Protein AF-A0A839JEG9-F1 (afdb_monomer_lite)

Sequence (227 aa):
MDDPRRLREWLQEADPADADDVVYGIAWLASTEGGHDREAAQTLAWLLVPGSAFLASRLRTLSVDIDHVVAAELWLLVCTFPLQRRKVISNLMWDLRANVLAACEAPATLQRKDPTWYATVAFADSDLMAAIPDEPDPSAFDELVGVLDWACDHHVIAAADRQLVLMLVEVSQQLRLRQTSSHGLLGNDATTTVAALLGVCDRTVRRRFRRTIRALTEAAPAFSRAA

Secondary structure (DSSP, 8-state):
---HHHHHHHHHHS-HHHHHHHHHHHHHHHSTTTT--HHHHHHHHHHHHHHHHHHHHHHTTT-TTHHHHHHHHHHHHHHH--TTSSSHHHHHHHHHHHHHHHHTT-GGGGG---THHHH----S-HHHHTTS-------HHHHHHHHHHHHHHTTSS-HHHHHHHHHHHHHHHHHHTTS-TT--TT-HHHHHHHHHHHTS-HHHHHHHHHHHHHHHHHHHHHHHHH-

Foldseek 3Di:
DPDLLVLLQCLQVDDVVVSQVVLLVLLLCCEPNNVNDPVSLVSNLVLCVVLLVLLLVVCCVLDVCSNVLLSVLLSVCSHHPLSLATPSNLVSSVVSNCSSCVVSVNNVCVVPPPPCPLVPDDDDDPVVVVSHRPPPNCPVLSVLLRLLSVCCVVVLDPPVLSVLQNQLVVLQVVVVVVDDPPDDSLRPRSLCVSCVVVVHDSVVSVVSNVSSVVSSVVCVVVVVVSD

Structure (mmCIF, N/CA/C/O backbone):
data_AF-A0A839JEG9-F1
#
_entry.id   AF-A0A839JEG9-F1
#
loop_
_atom_site.group_PDB
_atom_site.id
_atom_site.type_symbol
_atom_site.label_atom_id
_atom_site.label_alt_id
_atom_site.label_comp_id
_atom_site.label_asym_id
_atom_site.label_entity_id
_atom_site.label_seq_id
_atom_site.pdbx_PDB_ins_code
_atom_site.Cartn_x
_atom_site.Cartn_y
_atom_site.Cartn_z
_atom_site.occupancy
_atom_site.B_iso_or_equiv
_atom_site.auth_seq_id
_atom_site.auth_comp_id
_atom_site.auth_asym_id
_atom_site.auth_atom_id
_atom_site.pdbx_PDB_model_num
ATOM 1 N N . MET A 1 1 ? -14.757 -4.436 -24.277 1.00 43.28 1 MET A N 1
ATOM 2 C CA . MET A 1 1 ? -13.561 -3.975 -23.557 1.00 43.28 1 MET A CA 1
ATOM 3 C C . MET A 1 1 ? -13.673 -2.465 -23.501 1.00 43.28 1 MET A C 1
ATOM 5 O O . MET A 1 1 ? -13.436 -1.803 -24.507 1.00 43.28 1 MET A O 1
ATOM 9 N N . ASP A 1 2 ? -14.245 -1.967 -22.408 1.00 56.00 2 ASP A N 1
ATOM 10 C CA . ASP A 1 2 ? -14.414 -0.535 -22.175 1.00 56.00 2 ASP A CA 1
ATOM 11 C C . ASP A 1 2 ? -13.039 0.133 -22.040 1.00 56.00 2 ASP A C 1
ATOM 13 O O . ASP A 1 2 ? -12.087 -0.472 -21.555 1.00 56.00 2 ASP A O 1
ATOM 17 N N . ASP A 1 3 ? -12.919 1.355 -22.554 1.00 66.75 3 ASP A N 1
ATOM 18 C CA . ASP A 1 3 ? -11.661 2.099 -22.633 1.00 66.75 3 ASP A CA 1
ATOM 19 C C . ASP A 1 3 ? -11.075 2.346 -21.221 1.00 66.75 3 ASP A C 1
ATOM 21 O O . ASP A 1 3 ? -11.722 3.035 -20.427 1.00 66.75 3 ASP A O 1
ATOM 25 N N . PRO A 1 4 ? -9.862 1.852 -20.884 1.00 64.31 4 PRO A N 1
ATOM 26 C CA . PRO A 1 4 ? -9.243 2.060 -19.569 1.00 64.31 4 PRO A CA 1
ATOM 27 C C . PRO A 1 4 ? -9.010 3.543 -19.235 1.00 64.31 4 PRO A C 1
ATOM 29 O O . PRO A 1 4 ? -8.827 3.894 -18.070 1.00 64.31 4 PRO A O 1
ATOM 32 N N . ARG A 1 5 ? -9.063 4.439 -20.229 1.00 67.25 5 ARG A N 1
ATOM 33 C CA . ARG A 1 5 ? -9.042 5.893 -20.006 1.00 67.25 5 ARG A CA 1
ATOM 34 C C . ARG A 1 5 ? -10.279 6.378 -19.255 1.00 67.25 5 ARG A C 1
ATOM 36 O O . ARG A 1 5 ? -10.145 7.200 -18.358 1.00 67.25 5 ARG A O 1
ATOM 43 N N . ARG A 1 6 ? -11.450 5.800 -19.543 1.00 76.00 6 ARG A N 1
ATOM 44 C CA . ARG A 1 6 ? -12.708 6.128 -18.853 1.00 76.00 6 ARG A CA 1
ATOM 45 C C . ARG A 1 6 ? -12.689 5.710 -17.390 1.00 76.00 6 ARG A C 1
ATOM 47 O O . ARG A 1 6 ? -13.270 6.391 -16.556 1.00 76.00 6 ARG A O 1
ATOM 54 N N . LEU A 1 7 ? -12.012 4.603 -17.077 1.00 78.94 7 LEU A N 1
ATOM 55 C CA . LEU A 1 7 ? -11.817 4.179 -15.692 1.00 78.94 7 LEU A CA 1
ATOM 56 C C . LEU A 1 7 ? -10.968 5.195 -14.928 1.00 78.94 7 LEU A C 1
ATOM 58 O O . LEU A 1 7 ? -11.293 5.529 -13.796 1.00 78.94 7 LEU A O 1
ATOM 62 N N . ARG A 1 8 ? -9.904 5.708 -15.555 1.00 72.62 8 ARG A N 1
ATOM 63 C CA . ARG A 1 8 ? -9.070 6.739 -14.940 1.00 72.62 8 ARG A CA 1
ATOM 64 C C . ARG A 1 8 ? -9.866 8.019 -14.691 1.00 72.62 8 ARG A C 1
ATOM 66 O O . ARG A 1 8 ? -9.842 8.494 -13.570 1.00 72.62 8 ARG A O 1
ATOM 73 N N . GLU A 1 9 ? -10.606 8.508 -15.686 1.00 75.31 9 GLU A N 1
ATOM 74 C CA . GLU A 1 9 ? -11.497 9.675 -15.548 1.00 75.31 9 GLU A CA 1
ATOM 75 C C . GLU A 1 9 ? -12.508 9.484 -14.406 1.00 75.31 9 GLU A C 1
ATOM 77 O O . GLU A 1 9 ? -12.658 10.355 -13.556 1.00 75.31 9 GLU A O 1
ATOM 82 N N . TRP A 1 10 ? -13.136 8.307 -14.323 1.00 82.94 10 TRP A N 1
ATOM 83 C CA . TRP A 1 10 ? -14.070 7.991 -13.242 1.00 82.94 10 TRP A CA 1
ATOM 84 C C . TRP A 1 10 ? -13.403 7.993 -11.860 1.00 82.94 10 TRP A C 1
ATOM 86 O O . TRP A 1 10 ? -13.962 8.555 -10.921 1.00 82.94 10 TRP A O 1
ATOM 96 N N . LEU A 1 11 ? -12.196 7.426 -11.729 1.00 75.12 11 LEU A N 1
ATOM 97 C CA . LEU A 1 11 ? -11.452 7.407 -10.461 1.00 75.12 11 LEU A CA 1
ATOM 98 C C . LEU A 1 11 ? -11.132 8.814 -9.935 1.00 75.12 11 LEU A C 1
ATOM 100 O O . LEU A 1 11 ? -10.944 8.973 -8.733 1.00 75.12 11 LEU A O 1
ATOM 104 N N . GLN A 1 12 ? -11.070 9.828 -10.802 1.00 68.31 12 GLN A N 1
ATOM 105 C CA . GLN A 1 12 ? -10.831 11.212 -10.379 1.00 68.31 12 GLN A CA 1
ATOM 106 C C . GLN A 1 12 ? -12.057 11.874 -9.751 1.00 68.31 12 GLN A C 1
ATOM 108 O O . GLN A 1 12 ? -11.913 12.776 -8.929 1.00 68.31 12 GLN A O 1
ATOM 113 N N . GLU A 1 13 ? -13.252 11.463 -10.169 1.00 75.19 13 GLU A N 1
ATOM 114 C CA . GLU A 1 13 ? -14.519 12.057 -9.737 1.00 75.19 13 GLU A CA 1
ATOM 115 C C . GLU A 1 13 ? -15.208 11.242 -8.630 1.00 75.19 13 GLU A C 1
ATOM 117 O O . GLU A 1 13 ? -16.095 11.755 -7.945 1.00 75.19 13 GLU A O 1
ATOM 122 N N . ALA A 1 14 ? -14.821 9.974 -8.466 1.00 72.00 14 ALA A N 1
ATOM 123 C CA . ALA A 1 14 ? -15.398 9.049 -7.501 1.00 72.00 14 ALA A CA 1
ATOM 124 C C . ALA A 1 14 ? -15.044 9.393 -6.043 1.00 72.00 14 ALA A C 1
ATOM 126 O O . ALA A 1 14 ? -14.031 10.030 -5.747 1.00 72.00 14 ALA A O 1
ATOM 127 N N . ASP A 1 15 ? -15.875 8.916 -5.110 1.00 75.31 15 ASP A N 1
ATOM 128 C CA . ASP A 1 15 ? -15.538 8.952 -3.687 1.00 75.31 15 ASP A CA 1
ATOM 129 C C . ASP A 1 15 ? -14.260 8.124 -3.420 1.00 75.31 15 ASP A C 1
ATOM 131 O O . ASP A 1 15 ? -14.123 7.025 -3.965 1.00 75.31 15 ASP A O 1
ATOM 135 N N . PRO A 1 16 ? -13.319 8.595 -2.578 1.00 68.81 16 PRO A N 1
ATOM 136 C CA . PRO A 1 16 ? -12.056 7.895 -2.339 1.00 68.81 16 PRO A CA 1
ATOM 137 C C . PRO A 1 16 ? -12.177 6.480 -1.754 1.00 68.81 16 PRO A C 1
ATOM 139 O O . PRO A 1 16 ? -11.223 5.704 -1.869 1.00 68.81 16 PRO A O 1
ATOM 142 N N . ALA A 1 17 ? -13.279 6.151 -1.073 1.00 70.44 17 ALA A N 1
ATOM 143 C CA . ALA A 1 17 ? -13.536 4.796 -0.590 1.00 70.44 17 ALA A CA 1
ATOM 144 C C . ALA A 1 17 ? -14.037 3.898 -1.730 1.00 70.44 17 ALA A C 1
ATOM 146 O O . ALA A 1 17 ? -13.512 2.802 -1.918 1.00 70.44 17 ALA A O 1
ATOM 147 N N . ASP A 1 18 ? -14.968 4.402 -2.542 1.00 75.06 18 ASP A N 1
ATOM 148 C CA . ASP A 1 18 ? -15.500 3.682 -3.704 1.00 75.06 18 ASP A CA 1
ATOM 149 C C . ASP A 1 18 ? -14.412 3.433 -4.764 1.00 75.06 18 ASP A C 1
ATOM 151 O O . ASP A 1 18 ? -14.327 2.347 -5.341 1.00 75.06 18 ASP A O 1
ATOM 155 N N . ALA A 1 19 ? -13.542 4.420 -4.994 1.00 75.00 19 ALA A N 1
ATOM 156 C CA . ALA A 1 19 ? -12.385 4.292 -5.873 1.00 75.00 19 ALA A CA 1
ATOM 157 C C . ALA A 1 19 ? -11.426 3.192 -5.389 1.00 75.00 19 ALA A C 1
ATOM 159 O O . ALA A 1 19 ? -11.012 2.343 -6.182 1.00 75.00 19 ALA A O 1
ATOM 160 N N . ASP A 1 20 ? -11.114 3.165 -4.087 1.00 75.44 20 ASP A N 1
ATOM 161 C CA . ASP A 1 20 ? -10.230 2.150 -3.503 1.00 75.44 20 ASP A CA 1
ATOM 162 C C . ASP A 1 20 ? -10.834 0.746 -3.598 1.00 75.44 20 ASP A C 1
ATOM 164 O O . ASP A 1 20 ? -10.132 -0.193 -3.966 1.00 75.44 20 ASP A O 1
ATOM 168 N N . ASP A 1 21 ? -12.135 0.589 -3.344 1.00 81.62 21 ASP A N 1
ATOM 169 C CA . ASP A 1 21 ? -12.809 -0.709 -3.443 1.00 81.62 21 ASP A CA 1
ATOM 170 C C . ASP A 1 21 ? -12.888 -1.225 -4.891 1.00 81.62 21 ASP A C 1
ATOM 172 O O . ASP A 1 21 ? -12.701 -2.423 -5.133 1.00 81.62 21 ASP A O 1
ATOM 176 N N . VAL A 1 22 ? -13.097 -0.348 -5.881 1.00 86.81 22 VAL A N 1
ATOM 177 C CA . VAL A 1 22 ? -13.059 -0.739 -7.303 1.00 86.81 22 VAL A CA 1
ATOM 178 C C . VAL A 1 22 ? -11.653 -1.161 -7.718 1.00 86.81 22 VAL A C 1
ATOM 180 O O . VAL A 1 22 ? -11.481 -2.224 -8.320 1.00 86.81 22 VAL A O 1
ATOM 183 N N . VAL A 1 23 ? -10.635 -0.370 -7.374 1.00 85.88 23 VAL A N 1
ATOM 184 C CA . VAL A 1 23 ? -9.233 -0.706 -7.660 1.00 85.88 23 VAL A CA 1
ATOM 185 C C . VAL A 1 23 ? -8.842 -2.009 -6.962 1.00 85.88 23 VAL A C 1
ATOM 187 O O . VAL A 1 23 ? -8.191 -2.859 -7.571 1.00 85.88 23 VAL A O 1
ATOM 190 N N . TYR A 1 24 ? -9.288 -2.207 -5.722 1.00 88.50 24 TYR A N 1
ATOM 191 C CA . TYR A 1 24 ? -9.106 -3.447 -4.981 1.00 88.50 24 TYR A CA 1
ATOM 192 C C . TYR A 1 24 ? -9.714 -4.645 -5.711 1.00 88.50 24 TYR A C 1
ATOM 194 O O . TYR A 1 24 ? -9.049 -5.665 -5.873 1.00 88.50 24 TYR A O 1
ATOM 202 N N . GLY A 1 25 ? -10.952 -4.525 -6.198 1.00 91.25 25 GLY A N 1
ATOM 203 C CA . GLY A 1 25 ? -11.612 -5.582 -6.963 1.00 91.25 25 GLY A CA 1
ATOM 204 C C . GLY A 1 25 ? -10.859 -5.947 -8.246 1.00 91.25 25 GLY A C 1
ATOM 205 O O . GLY A 1 25 ? -10.689 -7.129 -8.548 1.00 91.25 25 GLY A O 1
ATOM 206 N N . ILE A 1 26 ? -10.347 -4.947 -8.972 1.00 92.31 26 ILE A N 1
ATOM 207 C CA . ILE A 1 26 ? -9.514 -5.166 -10.167 1.00 92.31 26 ILE A CA 1
ATOM 208 C C . ILE A 1 26 ? -8.217 -5.889 -9.786 1.00 92.31 26 ILE A C 1
ATOM 210 O O . ILE A 1 26 ? -7.823 -6.846 -10.451 1.00 92.31 26 ILE A O 1
ATOM 214 N N . ALA A 1 27 ? -7.567 -5.462 -8.705 1.00 91.00 27 ALA A N 1
ATOM 215 C CA . ALA A 1 27 ? -6.336 -6.073 -8.223 1.00 91.00 27 ALA A CA 1
ATOM 216 C C . ALA A 1 27 ? -6.545 -7.509 -7.726 1.00 91.00 27 ALA A C 1
ATOM 218 O O . ALA A 1 27 ? -5.701 -8.369 -7.971 1.00 91.00 27 ALA A O 1
ATOM 219 N N . TRP A 1 28 ? -7.695 -7.793 -7.107 1.00 93.12 28 TRP A N 1
ATOM 220 C CA . TRP A 1 28 ? -8.110 -9.149 -6.765 1.00 93.12 28 TRP A CA 1
ATOM 221 C C . TRP A 1 28 ? -8.192 -10.037 -7.999 1.00 93.12 28 TRP A C 1
ATOM 223 O O . TRP A 1 28 ? -7.519 -11.061 -8.048 1.00 93.12 28 TRP A O 1
ATOM 233 N N . LEU A 1 29 ? -8.923 -9.615 -9.030 1.00 94.81 29 LEU A N 1
ATOM 234 C CA . LEU A 1 29 ? -9.038 -10.386 -10.269 1.00 94.81 29 LEU A CA 1
ATOM 235 C C . LEU A 1 29 ? -7.687 -10.580 -10.977 1.00 94.81 29 LEU A C 1
ATOM 237 O O . LEU A 1 29 ? -7.425 -11.660 -11.502 1.00 94.81 29 LEU A O 1
ATOM 241 N N . ALA A 1 30 ? -6.820 -9.564 -10.972 1.00 93.56 30 ALA A N 1
ATOM 242 C CA . ALA A 1 30 ? -5.485 -9.623 -11.571 1.00 93.56 30 ALA A CA 1
ATOM 243 C C . ALA A 1 30 ? -4.530 -10.590 -10.845 1.00 93.56 30 ALA A C 1
ATOM 245 O O . ALA A 1 30 ? -3.671 -11.224 -11.472 1.00 93.56 30 ALA A O 1
ATOM 246 N N . SER A 1 31 ? -4.671 -10.698 -9.524 1.00 91.69 31 SER A N 1
ATOM 247 C CA . SER A 1 31 ? -3.783 -11.489 -8.680 1.00 91.69 31 SER A CA 1
ATOM 248 C C . SER A 1 31 ? -3.871 -12.983 -8.981 1.00 91.69 31 SER A C 1
ATOM 250 O O . SER A 1 31 ? -4.929 -13.526 -9.313 1.00 91.69 31 SER A O 1
ATOM 252 N N . THR A 1 32 ? -2.748 -13.678 -8.803 1.00 89.00 32 THR A N 1
ATOM 253 C CA . THR A 1 32 ? -2.684 -15.144 -8.846 1.00 89.00 32 THR A CA 1
ATOM 254 C C . THR A 1 32 ? -3.616 -15.813 -7.830 1.00 89.00 32 THR A C 1
ATOM 256 O O . THR A 1 32 ? -4.051 -16.938 -8.070 1.00 89.00 32 THR A O 1
ATOM 259 N N . GLU A 1 33 ? -3.977 -15.127 -6.741 1.00 83.00 33 GLU A N 1
ATOM 260 C CA . GLU A 1 33 ? -4.929 -15.624 -5.738 1.00 83.00 33 GLU A CA 1
ATOM 261 C C . GLU A 1 33 ? -6.399 -15.468 -6.163 1.00 83.00 33 GLU A C 1
ATOM 263 O O . GLU A 1 33 ? -7.238 -16.281 -5.772 1.00 83.00 33 GLU A O 1
ATOM 268 N N . GLY A 1 34 ? -6.723 -14.459 -6.980 1.00 80.00 34 GLY A N 1
ATOM 269 C CA . GLY A 1 34 ? -8.102 -14.116 -7.353 1.00 80.00 34 GLY A CA 1
ATOM 270 C C . GLY A 1 34 ? -8.521 -14.517 -8.768 1.00 80.00 34 GLY A C 1
ATOM 271 O O . GLY A 1 34 ? -9.591 -14.117 -9.226 1.00 80.00 34 GLY A O 1
ATOM 272 N N . GLY A 1 35 ? -7.727 -15.353 -9.442 1.00 79.69 35 GLY A N 1
ATOM 273 C CA . GLY A 1 35 ? -8.077 -15.967 -10.729 1.00 79.69 35 GLY A CA 1
ATOM 274 C C . GLY A 1 35 ? -7.139 -15.616 -11.881 1.00 79.69 35 GLY A C 1
ATOM 275 O O . GLY A 1 35 ? -7.235 -16.243 -12.935 1.00 79.69 35 GLY A O 1
ATOM 276 N N . HIS A 1 36 ? -6.204 -14.687 -11.664 1.00 89.31 36 HIS A N 1
ATOM 277 C CA . HIS A 1 36 ? -5.189 -14.281 -12.633 1.00 89.31 36 HIS A CA 1
ATOM 278 C C . HIS A 1 36 ? -5.787 -13.824 -13.975 1.00 89.31 36 HIS A C 1
ATOM 280 O O . HIS A 1 36 ? -5.329 -14.201 -15.059 1.00 89.31 36 HIS A O 1
ATOM 286 N N . ASP A 1 37 ? -6.854 -13.028 -13.896 1.00 94.81 37 ASP A N 1
ATOM 287 C CA . ASP A 1 37 ? -7.528 -12.456 -15.052 1.00 94.81 37 ASP A CA 1
ATOM 288 C C . ASP A 1 37 ? -6.592 -11.474 -15.766 1.00 94.81 37 ASP A C 1
ATOM 290 O O . ASP A 1 37 ? -6.173 -10.439 -15.236 1.00 94.81 37 ASP A O 1
ATOM 294 N N . ARG A 1 38 ? -6.265 -11.812 -17.014 1.00 93.12 38 ARG A N 1
ATOM 295 C CA . ARG A 1 38 ? -5.334 -11.046 -17.838 1.00 93.12 38 ARG A CA 1
ATOM 296 C C . ARG A 1 38 ? -5.870 -9.662 -18.204 1.00 93.12 38 ARG A C 1
ATOM 298 O O . ARG A 1 38 ? -5.070 -8.737 -18.330 1.00 93.12 38 ARG A O 1
ATOM 305 N N . GLU A 1 39 ? -7.179 -9.510 -18.397 1.00 92.44 39 GLU A N 1
ATOM 306 C CA . GLU A 1 39 ? -7.790 -8.214 -18.709 1.00 92.44 39 GLU A CA 1
ATOM 307 C C . GLU A 1 39 ? -7.792 -7.306 -17.477 1.00 92.44 39 GLU A C 1
ATOM 309 O O . GLU A 1 39 ? -7.490 -6.114 -17.592 1.00 92.44 39 GLU A O 1
ATOM 314 N N . ALA A 1 40 ? -8.033 -7.870 -16.289 1.00 93.19 40 ALA A N 1
ATOM 315 C CA . ALA A 1 40 ? -7.914 -7.135 -15.031 1.00 93.19 40 ALA A CA 1
ATOM 316 C C . ALA A 1 40 ? -6.464 -6.695 -14.771 1.00 93.19 40 ALA A C 1
ATOM 318 O O . ALA A 1 40 ? -6.216 -5.521 -14.491 1.00 93.19 40 ALA A O 1
ATOM 319 N N . ALA A 1 41 ? -5.493 -7.597 -14.960 1.00 94.50 41 ALA A N 1
ATOM 320 C CA . ALA A 1 41 ? -4.071 -7.279 -14.831 1.00 94.50 41 ALA A CA 1
ATOM 321 C C . ALA A 1 41 ? -3.634 -6.197 -15.827 1.00 94.50 41 ALA A C 1
ATOM 323 O O . ALA A 1 41 ? -2.945 -5.245 -15.464 1.00 94.50 41 ALA A O 1
ATOM 324 N N . GLN A 1 42 ? -4.077 -6.290 -17.083 1.00 93.06 42 GLN A N 1
ATOM 325 C CA . GLN A 1 42 ? -3.769 -5.285 -18.095 1.00 93.06 42 GLN A CA 1
ATOM 326 C C . GLN A 1 42 ? -4.402 -3.927 -17.768 1.00 93.06 42 GLN A C 1
ATOM 328 O O . GLN A 1 42 ? -3.749 -2.901 -17.951 1.00 93.06 42 GLN A O 1
ATOM 333 N N . THR A 1 43 ? -5.635 -3.917 -17.257 1.00 91.50 43 THR A N 1
ATOM 334 C CA . THR A 1 43 ? -6.321 -2.703 -16.793 1.00 91.50 43 THR A CA 1
ATOM 335 C C . THR A 1 43 ? -5.568 -2.048 -15.637 1.00 91.50 43 THR A C 1
ATOM 337 O O . THR A 1 43 ? -5.283 -0.852 -15.696 1.00 91.50 43 THR A O 1
ATOM 340 N N . LEU A 1 44 ? -5.175 -2.826 -14.623 1.00 90.69 44 LEU A N 1
ATOM 341 C CA . LEU A 1 44 ? -4.417 -2.319 -13.479 1.00 90.69 44 LEU A CA 1
ATOM 342 C C . LEU A 1 44 ? -3.035 -1.800 -13.892 1.00 90.69 44 LEU A C 1
ATOM 344 O O . LEU A 1 44 ? -2.650 -0.701 -13.502 1.00 90.69 44 LEU A O 1
ATOM 348 N N . ALA A 1 45 ? -2.313 -2.535 -14.742 1.00 91.56 45 ALA A N 1
ATOM 349 C CA . ALA A 1 45 ? -1.043 -2.071 -15.291 1.00 91.56 45 ALA A CA 1
ATOM 350 C C . ALA A 1 45 ? -1.220 -0.743 -16.043 1.00 91.56 45 ALA A C 1
ATOM 352 O O . ALA A 1 45 ? -0.455 0.191 -15.819 1.00 91.56 45 ALA A O 1
ATOM 353 N N . TRP A 1 46 ? -2.264 -0.617 -16.870 1.00 87.56 46 TRP A N 1
ATOM 354 C CA . TRP A 1 46 ? -2.588 0.625 -17.578 1.00 87.56 46 TRP A CA 1
ATOM 355 C C . TRP A 1 46 ? -2.867 1.804 -16.646 1.00 87.56 46 TRP A C 1
ATOM 357 O O . TRP A 1 46 ? -2.458 2.925 -16.959 1.00 87.56 46 TRP A O 1
ATOM 367 N N . LEU A 1 47 ? -3.538 1.582 -15.512 1.00 83.50 47 LEU A N 1
ATOM 368 C CA . LEU A 1 47 ? -3.735 2.623 -14.498 1.00 83.50 47 LEU A CA 1
ATOM 369 C C . LEU A 1 47 ? -2.395 3.145 -13.962 1.00 83.50 47 LEU A C 1
ATOM 371 O O . LEU A 1 47 ? -2.255 4.350 -13.768 1.00 83.50 47 LEU A O 1
ATOM 375 N N . LEU A 1 48 ? -1.404 2.265 -13.815 1.00 84.06 48 LEU A N 1
ATOM 376 C CA . LEU A 1 48 ? -0.100 2.552 -13.210 1.00 84.06 48 LEU A CA 1
ATOM 377 C C . LEU A 1 48 ? 0.958 3.077 -14.196 1.00 84.06 48 LEU A C 1
ATOM 379 O O . LEU A 1 48 ? 1.941 3.674 -13.756 1.00 84.06 48 LEU A O 1
ATOM 383 N N . VAL A 1 49 ? 0.753 2.915 -15.512 1.00 83.50 49 VAL A N 1
ATOM 384 C CA . VAL A 1 49 ? 1.697 3.346 -16.570 1.00 83.50 49 VAL A CA 1
ATOM 385 C C . VAL A 1 49 ? 2.228 4.778 -16.384 1.00 83.50 49 VAL A C 1
ATOM 387 O O . VAL A 1 49 ? 3.436 4.973 -16.525 1.00 83.50 49 VAL A O 1
ATOM 390 N N . PRO A 1 50 ? 1.401 5.798 -16.074 1.00 74.62 50 PRO A N 1
ATOM 391 C CA . PRO A 1 50 ? 1.913 7.156 -15.895 1.00 74.62 50 PRO A CA 1
ATOM 392 C C . PRO A 1 50 ? 2.922 7.261 -14.740 1.00 74.62 50 PRO A C 1
ATOM 394 O O . PRO A 1 50 ? 4.009 7.819 -14.906 1.00 74.62 50 PRO A O 1
ATOM 397 N N . GLY A 1 51 ? 2.600 6.656 -13.591 1.00 70.88 51 GLY A N 1
ATOM 398 C CA . GLY A 1 51 ? 3.477 6.627 -12.420 1.00 70.88 51 GLY A CA 1
ATOM 399 C C . GLY A 1 51 ? 4.754 5.823 -12.669 1.00 70.88 51 GLY A C 1
ATOM 400 O O . GLY A 1 51 ? 5.847 6.254 -12.292 1.00 70.88 51 GLY A O 1
ATOM 401 N N . SER A 1 52 ? 4.652 4.684 -13.358 1.00 80.00 52 SER A N 1
ATOM 402 C CA . SER A 1 52 ? 5.807 3.842 -13.676 1.00 80.00 52 SER A CA 1
ATOM 403 C C . SER A 1 52 ? 6.736 4.489 -14.710 1.00 80.00 52 SER A C 1
ATOM 405 O O . SER A 1 52 ? 7.953 4.432 -14.559 1.00 80.00 52 SER A O 1
ATOM 407 N N . ALA A 1 53 ? 6.199 5.168 -15.728 1.00 77.06 53 ALA A N 1
ATOM 408 C CA . ALA A 1 53 ? 7.004 5.906 -16.706 1.00 77.06 53 ALA A CA 1
ATOM 409 C C . ALA A 1 53 ? 7.771 7.067 -16.050 1.00 77.06 53 ALA A C 1
ATOM 411 O O . ALA A 1 53 ? 8.948 7.300 -16.343 1.00 77.06 53 ALA A O 1
ATOM 412 N N . PHE A 1 54 ? 7.135 7.767 -15.104 1.00 73.19 54 PHE A N 1
ATOM 413 C CA . PHE A 1 54 ? 7.809 8.786 -14.302 1.00 73.19 54 PHE A CA 1
ATOM 414 C C . PHE A 1 54 ? 8.947 8.193 -13.461 1.00 73.19 54 PHE A C 1
ATOM 416 O O . PHE A 1 54 ? 10.059 8.734 -13.446 1.00 73.19 54 PHE A O 1
ATOM 423 N N . LEU A 1 55 ? 8.696 7.059 -12.800 1.00 74.56 55 LEU A N 1
ATOM 424 C CA . LEU A 1 55 ? 9.713 6.331 -12.043 1.00 74.56 55 LEU A CA 1
ATOM 425 C C . LEU A 1 55 ? 10.906 5.943 -12.931 1.00 74.56 55 LEU A C 1
ATOM 427 O O . LEU A 1 55 ? 12.049 6.191 -12.545 1.00 74.56 55 LEU A O 1
ATOM 431 N N . ALA A 1 56 ? 10.656 5.406 -14.127 1.00 78.56 56 ALA A N 1
ATOM 432 C CA . ALA A 1 56 ? 11.700 5.022 -15.075 1.00 78.56 56 ALA A CA 1
ATOM 433 C C . ALA A 1 56 ? 12.568 6.219 -15.493 1.00 78.56 56 ALA A C 1
ATOM 435 O O . ALA A 1 56 ? 13.795 6.172 -15.384 1.00 78.56 56 ALA A O 1
ATOM 436 N N . SER A 1 57 ? 11.942 7.346 -15.852 1.00 74.56 57 SER A N 1
ATOM 437 C CA . SER A 1 57 ? 12.644 8.588 -16.208 1.00 74.56 57 SER A CA 1
ATOM 438 C C . SER A 1 57 ? 13.562 9.080 -15.085 1.00 74.56 57 SER A C 1
ATOM 440 O O . SER A 1 57 ? 14.716 9.463 -15.311 1.00 74.56 57 SER A O 1
ATOM 442 N N . ARG A 1 58 ? 13.082 9.010 -13.841 1.00 73.50 58 ARG A N 1
ATOM 443 C CA . ARG A 1 58 ? 13.843 9.412 -12.657 1.00 73.50 58 ARG A CA 1
ATOM 444 C C . ARG A 1 58 ? 15.013 8.482 -12.336 1.00 73.50 58 ARG A C 1
ATOM 446 O O . ARG A 1 58 ? 16.007 8.939 -11.774 1.00 73.50 58 ARG A O 1
ATOM 453 N N . LEU A 1 59 ? 14.897 7.200 -12.670 1.00 78.94 59 LEU A N 1
ATOM 454 C CA . LEU A 1 59 ? 15.910 6.178 -12.405 1.00 78.94 59 LEU A CA 1
ATOM 455 C C . LEU A 1 59 ? 16.787 5.866 -13.627 1.00 78.94 59 LEU A C 1
ATOM 457 O O . LEU A 1 59 ? 17.648 4.994 -13.547 1.00 78.94 59 LEU A O 1
ATOM 461 N N . ARG A 1 60 ? 16.642 6.614 -14.728 1.00 80.94 60 ARG A N 1
ATOM 462 C CA . ARG A 1 60 ? 17.334 6.374 -16.009 1.00 80.94 60 ARG A CA 1
ATOM 463 C C . ARG A 1 60 ? 18.851 6.254 -15.939 1.00 80.94 60 ARG A C 1
ATOM 465 O O . ARG A 1 60 ? 19.470 5.712 -16.841 1.00 80.94 60 ARG A O 1
ATOM 472 N N . THR A 1 61 ? 19.474 6.815 -14.907 1.00 79.62 61 THR A N 1
ATOM 473 C CA . THR A 1 61 ? 20.930 6.762 -14.738 1.00 79.62 61 THR A CA 1
ATOM 474 C C . THR A 1 61 ? 21.408 5.474 -14.072 1.00 79.62 61 THR A C 1
ATOM 476 O O . THR A 1 61 ? 22.613 5.263 -14.005 1.00 79.62 61 THR A O 1
ATOM 479 N N . LEU A 1 62 ? 20.499 4.646 -13.544 1.00 80.62 62 LEU A N 1
ATOM 480 C CA . LEU A 1 62 ? 20.835 3.394 -12.861 1.00 80.62 62 LEU A CA 1
ATOM 481 C C . LEU A 1 62 ? 21.015 2.218 -13.825 1.00 80.62 62 LEU A C 1
ATOM 483 O O . LEU A 1 62 ? 21.783 1.312 -13.528 1.00 80.62 62 LEU A O 1
ATOM 487 N N . SER A 1 63 ? 20.337 2.231 -14.973 1.00 83.31 63 SER A N 1
ATOM 488 C CA . SER A 1 63 ? 20.457 1.189 -15.994 1.00 83.31 63 SER A CA 1
ATOM 489 C C . SER A 1 63 ? 20.111 1.740 -17.374 1.00 83.31 63 SER A C 1
ATOM 491 O O . SER A 1 63 ? 19.224 2.581 -17.505 1.00 83.31 63 SER A O 1
ATOM 493 N N . VAL A 1 64 ? 20.785 1.229 -18.408 1.00 82.25 64 VAL A N 1
ATOM 494 C CA . VAL A 1 64 ? 20.440 1.504 -19.814 1.00 82.25 64 VAL A CA 1
ATOM 495 C C . VAL A 1 64 ? 19.091 0.888 -20.203 1.00 82.25 64 VAL A C 1
ATOM 497 O O . VAL A 1 64 ? 18.405 1.420 -21.069 1.00 82.25 64 VAL A O 1
ATOM 500 N N . ASP A 1 65 ? 18.676 -0.169 -19.501 1.00 90.12 65 ASP A N 1
ATOM 501 C CA . ASP A 1 65 ? 17.433 -0.904 -19.741 1.00 90.12 65 ASP A CA 1
ATOM 502 C C . ASP A 1 65 ? 16.352 -0.573 -18.698 1.00 90.12 65 ASP A C 1
ATOM 504 O O . ASP A 1 65 ? 15.491 -1.404 -18.409 1.00 90.12 65 ASP A O 1
ATOM 508 N N . ILE A 1 66 ? 16.386 0.629 -18.101 1.00 89.12 66 ILE A N 1
ATOM 509 C CA . ILE A 1 66 ? 15.502 0.989 -16.979 1.00 89.12 66 ILE A CA 1
ATOM 510 C C . ILE A 1 66 ? 14.015 0.774 -17.293 1.00 89.12 66 ILE A C 1
ATOM 512 O O . ILE A 1 66 ? 13.278 0.290 -16.439 1.00 89.12 66 ILE A O 1
ATOM 516 N N . ASP A 1 67 ? 13.585 1.073 -18.520 1.00 87.12 67 ASP A N 1
ATOM 517 C CA . ASP A 1 67 ? 12.188 0.934 -18.932 1.00 87.12 67 ASP A CA 1
ATOM 518 C C . ASP A 1 67 ? 11.756 -0.539 -18.933 1.00 87.12 67 ASP A C 1
ATOM 520 O O . ASP A 1 67 ? 10.647 -0.861 -18.509 1.00 87.12 67 ASP A O 1
ATOM 524 N N . HIS A 1 68 ? 12.651 -1.449 -19.337 1.00 92.50 68 HIS A N 1
ATOM 525 C CA . HIS A 1 68 ? 12.398 -2.890 -19.309 1.00 92.50 68 HIS A CA 1
ATOM 526 C C . HIS A 1 68 ? 12.342 -3.422 -17.878 1.00 92.50 68 HIS A C 1
ATOM 528 O O . HIS A 1 68 ? 11.469 -4.231 -17.570 1.00 92.50 68 HIS A O 1
ATOM 534 N N . VAL A 1 69 ? 13.236 -2.951 -17.000 1.00 92.69 69 VAL A N 1
ATOM 535 C CA . VAL A 1 69 ? 13.234 -3.331 -15.579 1.00 92.69 69 VAL A CA 1
ATOM 536 C C . VAL A 1 69 ? 11.937 -2.873 -14.915 1.00 92.69 69 VAL A C 1
ATOM 538 O O . VAL A 1 69 ? 11.250 -3.677 -14.295 1.00 92.69 69 VAL A O 1
ATOM 541 N N . VAL A 1 70 ? 11.550 -1.609 -15.101 1.00 89.25 70 VAL A N 1
ATOM 542 C CA . VAL A 1 70 ? 10.308 -1.062 -14.538 1.00 89.25 70 VAL A CA 1
ATOM 543 C C . VAL A 1 70 ? 9.082 -1.793 -15.081 1.00 89.25 70 VAL A C 1
ATOM 545 O O . VAL A 1 70 ? 8.191 -2.126 -14.306 1.00 89.25 70 VAL A O 1
ATOM 548 N N . ALA A 1 71 ? 9.025 -2.076 -16.385 1.00 93.25 71 ALA A N 1
ATOM 549 C CA . ALA A 1 71 ? 7.910 -2.813 -16.972 1.00 93.25 71 ALA A CA 1
ATOM 550 C C . ALA A 1 71 ? 7.812 -4.252 -16.438 1.00 93.25 71 ALA A C 1
ATOM 552 O O . ALA A 1 71 ? 6.708 -4.723 -16.157 1.00 93.25 71 ALA A O 1
ATOM 553 N N . ALA A 1 72 ? 8.947 -4.941 -16.279 1.00 94.06 72 ALA A N 1
ATOM 554 C CA . ALA A 1 72 ? 8.992 -6.295 -15.737 1.00 94.06 72 ALA A CA 1
ATOM 555 C C . ALA A 1 72 ? 8.533 -6.332 -14.273 1.00 94.06 72 ALA A C 1
ATOM 557 O O . ALA A 1 72 ? 7.651 -7.120 -13.932 1.00 94.06 72 ALA A O 1
ATOM 558 N N . GLU A 1 73 ? 9.070 -5.444 -13.434 1.00 94.50 73 GLU A N 1
ATOM 559 C CA . GLU A 1 73 ? 8.691 -5.345 -12.020 1.00 94.50 73 GLU A CA 1
ATOM 560 C C . GLU A 1 73 ? 7.226 -4.935 -11.844 1.00 94.50 73 GLU A C 1
ATOM 562 O O . GLU A 1 73 ? 6.519 -5.508 -11.017 1.00 94.50 73 GLU A O 1
ATOM 567 N N . LEU A 1 74 ? 6.730 -4.002 -12.665 1.00 94.81 74 LEU A N 1
ATOM 568 C CA . LEU A 1 74 ? 5.322 -3.604 -12.656 1.00 94.81 74 LEU A CA 1
ATOM 569 C C . LEU A 1 74 ? 4.417 -4.796 -12.963 1.00 94.81 74 LEU A C 1
ATOM 571 O O . LEU A 1 74 ? 3.437 -5.021 -12.256 1.00 94.81 74 LEU A O 1
ATOM 575 N N . TRP A 1 75 ? 4.738 -5.560 -14.009 1.00 95.44 75 TRP A N 1
ATOM 576 C CA . TRP A 1 75 ? 3.935 -6.717 -14.395 1.00 95.44 75 TRP A CA 1
ATOM 577 C C . TRP A 1 75 ? 3.924 -7.793 -13.307 1.00 95.44 75 TRP A C 1
ATOM 579 O O . TRP A 1 75 ? 2.862 -8.334 -12.995 1.00 95.44 75 TRP A O 1
ATOM 589 N N . LEU A 1 76 ? 5.085 -8.081 -12.710 1.00 93.56 76 LEU A N 1
ATOM 590 C CA . LEU A 1 76 ? 5.191 -9.023 -11.597 1.00 93.56 76 LEU A CA 1
ATOM 591 C C . LEU A 1 76 ? 4.332 -8.568 -10.417 1.00 93.56 76 LEU A C 1
ATOM 593 O O . LEU A 1 76 ? 3.462 -9.323 -9.987 1.00 93.56 76 LEU A O 1
ATOM 597 N N . LEU A 1 77 ? 4.496 -7.323 -9.965 1.00 91.38 77 LEU A N 1
ATOM 598 C CA . LEU A 1 77 ? 3.740 -6.779 -8.838 1.00 91.38 77 LEU A CA 1
ATOM 599 C C . LEU A 1 77 ? 2.235 -6.785 -9.080 1.00 91.38 77 LEU A C 1
ATOM 601 O O . LEU A 1 77 ? 1.501 -7.239 -8.216 1.00 91.38 77 LEU A O 1
ATOM 605 N N . VAL A 1 78 ? 1.761 -6.364 -10.253 1.00 94.12 78 VAL A N 1
ATOM 606 C CA . VAL A 1 78 ? 0.329 -6.426 -10.603 1.00 94.12 78 VAL A CA 1
ATOM 607 C C . VAL A 1 78 ? -0.243 -7.836 -10.420 1.00 94.12 78 VAL A C 1
ATOM 609 O O . VAL A 1 78 ? -1.384 -7.991 -9.992 1.00 94.12 78 VAL A O 1
ATOM 612 N N . CYS A 1 79 ? 0.549 -8.862 -10.720 1.00 93.25 79 CYS A N 1
ATOM 613 C CA . CYS A 1 79 ? 0.126 -10.254 -10.642 1.00 93.25 79 CYS A CA 1
ATOM 614 C C . CYS A 1 79 ? 0.276 -10.870 -9.244 1.00 93.25 79 CYS A C 1
ATOM 616 O O . CYS A 1 79 ? -0.419 -11.837 -8.933 1.00 93.25 79 CYS A O 1
ATOM 618 N N . THR A 1 80 ? 1.204 -10.376 -8.424 1.00 90.06 80 THR A N 1
ATOM 619 C CA . THR A 1 80 ? 1.578 -10.997 -7.141 1.00 90.06 80 THR A CA 1
ATOM 620 C C . THR A 1 80 ? 1.358 -10.090 -5.937 1.00 90.06 80 THR A C 1
ATOM 622 O O . THR A 1 80 ? 1.818 -10.417 -4.845 1.00 90.06 80 THR A O 1
ATOM 625 N N . PHE A 1 81 ? 0.699 -8.945 -6.117 1.00 82.31 81 PHE A N 1
ATOM 626 C CA . PHE A 1 81 ? 0.512 -7.974 -5.050 1.00 82.31 81 PHE A CA 1
ATOM 627 C C . PHE A 1 81 ? -0.249 -8.601 -3.865 1.00 82.31 81 PHE A C 1
ATOM 629 O O . PHE A 1 81 ? -1.319 -9.182 -4.067 1.00 82.31 81 PHE A O 1
ATOM 636 N N . PRO A 1 82 ? 0.249 -8.463 -2.624 1.00 77.00 82 PRO A N 1
ATOM 637 C CA . PRO A 1 82 ? -0.434 -8.946 -1.425 1.00 77.00 82 PRO A CA 1
ATOM 638 C C . PRO A 1 82 ? -1.665 -8.080 -1.112 1.00 77.00 82 PRO A C 1
ATOM 640 O O . PRO A 1 82 ? -1.582 -6.998 -0.519 1.00 77.00 82 PRO A O 1
ATOM 643 N N . LEU A 1 83 ? -2.837 -8.585 -1.495 1.00 79.00 83 LEU A N 1
ATOM 644 C CA . LEU A 1 83 ? -4.135 -7.905 -1.403 1.00 79.00 83 LEU A CA 1
ATOM 645 C C . LEU A 1 83 ? -4.667 -7.744 0.026 1.00 79.00 83 LEU A C 1
ATOM 647 O O . LEU A 1 83 ? -5.786 -7.288 0.229 1.00 79.00 83 LEU A O 1
ATOM 651 N N . GLN A 1 84 ? -3.893 -8.096 1.046 1.00 74.50 84 GLN A N 1
ATOM 652 C CA . GLN A 1 84 ? -4.188 -7.703 2.421 1.00 74.50 84 GLN A CA 1
ATOM 653 C C . GLN A 1 84 ? -3.933 -6.197 2.625 1.00 74.50 84 GLN A C 1
ATOM 655 O O . GLN A 1 84 ? -4.515 -5.583 3.517 1.00 74.50 84 GLN A O 1
ATOM 660 N N . ARG A 1 85 ? -3.098 -5.572 1.779 1.00 68.69 85 ARG A N 1
ATOM 661 C CA . ARG A 1 85 ? -2.830 -4.129 1.814 1.00 68.69 85 ARG A CA 1
ATOM 662 C C . ARG A 1 85 ? -3.872 -3.360 0.992 1.00 68.69 85 ARG A C 1
ATOM 664 O O . ARG A 1 85 ? -3.965 -3.536 -0.221 1.00 68.69 85 ARG A O 1
ATOM 671 N N . ARG A 1 86 ? -4.645 -2.494 1.659 1.00 69.31 86 ARG A N 1
ATOM 672 C CA . ARG A 1 86 ? -5.561 -1.511 1.033 1.00 69.31 86 ARG A CA 1
ATOM 673 C C . ARG A 1 86 ? -4.783 -0.390 0.333 1.00 69.31 86 ARG A C 1
ATOM 675 O O . ARG A 1 86 ? -3.563 -0.359 0.461 1.00 69.31 86 ARG A O 1
ATOM 682 N N . LYS A 1 87 ? -5.441 0.517 -0.405 1.00 69.81 87 LYS A N 1
ATOM 683 C CA . LYS A 1 87 ? -4.754 1.556 -1.206 1.00 69.81 87 LYS A CA 1
ATOM 684 C C . LYS A 1 87 ? -3.760 0.941 -2.184 1.00 69.81 87 LYS A C 1
ATOM 686 O O . LYS A 1 87 ? -2.552 1.179 -2.134 1.00 69.81 87 LYS A O 1
ATOM 691 N N . VAL A 1 88 ? -4.297 0.075 -3.042 1.00 77.06 88 VAL A N 1
ATOM 692 C CA . VAL A 1 88 ? -3.506 -0.804 -3.913 1.00 77.06 88 VAL A CA 1
ATOM 693 C C . VAL A 1 88 ? -2.558 -0.009 -4.805 1.00 77.06 88 VAL A C 1
ATOM 695 O O . VAL A 1 88 ? -1.390 -0.367 -4.891 1.00 77.06 88 VAL A O 1
ATOM 698 N N . ILE A 1 89 ? -3.020 1.079 -5.433 1.00 78.00 89 ILE A N 1
ATOM 699 C CA . ILE A 1 89 ? -2.188 1.886 -6.342 1.00 78.00 89 ILE A CA 1
ATOM 700 C C . ILE A 1 89 ? -0.963 2.439 -5.611 1.00 78.00 89 ILE A C 1
ATOM 702 O O . ILE A 1 89 ? 0.164 2.255 -6.073 1.00 78.00 89 ILE A O 1
ATOM 706 N N . SER A 1 90 ? -1.168 3.072 -4.455 1.00 69.56 90 SER A N 1
ATOM 707 C CA . SER A 1 90 ? -0.089 3.718 -3.708 1.00 69.56 90 SER A CA 1
ATOM 708 C C . SER A 1 90 ? 0.934 2.697 -3.198 1.00 69.56 90 SER A C 1
ATOM 710 O O . SER A 1 90 ? 2.139 2.884 -3.374 1.00 69.56 90 SER A O 1
ATOM 712 N N . ASN A 1 91 ? 0.464 1.584 -2.626 1.00 68.62 91 ASN A N 1
ATOM 713 C CA . ASN A 1 91 ? 1.342 0.519 -2.139 1.00 68.62 91 ASN A CA 1
ATOM 714 C C . ASN A 1 91 ? 2.093 -0.180 -3.280 1.00 68.62 91 ASN A C 1
ATOM 716 O O . ASN A 1 91 ? 3.288 -0.433 -3.163 1.00 68.62 91 ASN A O 1
ATOM 720 N N . LEU A 1 92 ? 1.438 -0.428 -4.414 1.00 83.88 92 LEU A N 1
ATOM 721 C CA . LEU A 1 92 ? 2.080 -1.052 -5.568 1.00 83.88 92 LEU A CA 1
ATOM 722 C C . LEU A 1 92 ? 3.162 -0.140 -6.160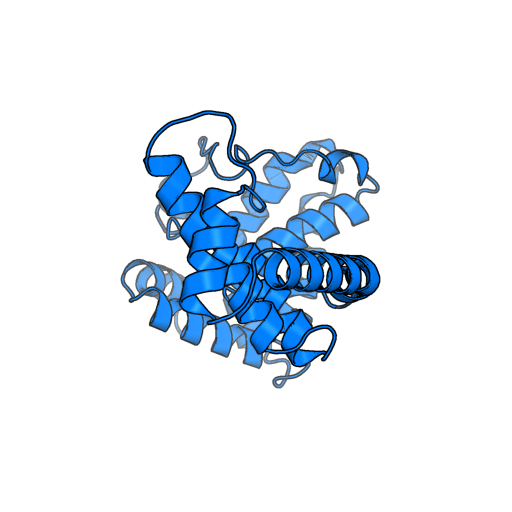 1.00 83.88 92 LEU A C 1
ATOM 724 O O . LEU A 1 92 ? 4.256 -0.609 -6.460 1.00 83.88 92 LEU A O 1
ATOM 728 N N . MET A 1 93 ? 2.916 1.170 -6.266 1.00 77.50 93 MET A N 1
ATOM 729 C CA . MET A 1 93 ? 3.931 2.134 -6.714 1.00 77.50 93 MET A CA 1
ATOM 730 C C . MET A 1 93 ? 5.128 2.226 -5.760 1.00 77.50 93 MET A C 1
ATOM 732 O O . MET A 1 93 ? 6.269 2.400 -6.207 1.00 77.50 93 MET A O 1
ATOM 736 N N . TRP A 1 94 ? 4.880 2.091 -4.457 1.00 74.25 94 TRP A N 1
ATOM 737 C CA . TRP A 1 94 ? 5.931 2.034 -3.448 1.00 74.25 94 TRP A CA 1
ATOM 738 C C . TRP A 1 94 ? 6.832 0.810 -3.635 1.00 74.25 94 TRP A C 1
ATOM 740 O O . TRP A 1 94 ? 8.055 0.952 -3.748 1.00 74.25 94 TRP A O 1
ATOM 750 N N . ASP A 1 95 ? 6.236 -0.377 -3.745 1.00 76.31 95 ASP A N 1
ATOM 751 C CA . ASP A 1 95 ? 6.993 -1.615 -3.940 1.00 76.31 95 ASP A CA 1
ATOM 752 C C . ASP A 1 95 ? 7.669 -1.647 -5.303 1.00 76.31 95 ASP A C 1
ATOM 754 O O . ASP A 1 95 ? 8.810 -2.082 -5.408 1.00 76.31 95 ASP A O 1
ATOM 758 N N . LEU A 1 96 ? 7.029 -1.102 -6.342 1.00 83.94 96 LEU A N 1
ATOM 759 C CA . LEU A 1 96 ? 7.617 -1.002 -7.675 1.00 83.94 96 LEU A CA 1
ATOM 760 C C . LEU A 1 96 ? 8.943 -0.252 -7.622 1.00 83.94 96 LEU A C 1
ATOM 762 O O . LEU A 1 96 ? 9.942 -0.693 -8.187 1.00 83.94 96 LEU A O 1
ATOM 766 N N . ARG A 1 97 ? 8.988 0.865 -6.895 1.00 80.12 97 ARG A N 1
ATOM 767 C CA . ARG A 1 97 ? 10.239 1.590 -6.679 1.00 80.12 97 ARG A CA 1
ATOM 768 C C . ARG A 1 97 ? 11.250 0.748 -5.906 1.00 80.12 97 ARG A C 1
ATOM 770 O O . ARG A 1 97 ? 12.418 0.726 -6.296 1.00 80.12 97 ARG A O 1
ATOM 777 N N . ALA A 1 98 ? 10.840 0.111 -4.812 1.00 76.06 98 ALA A N 1
ATOM 778 C CA . ALA A 1 98 ? 11.738 -0.702 -3.996 1.00 76.06 98 ALA A CA 1
ATOM 779 C C . ALA A 1 98 ? 12.355 -1.852 -4.813 1.00 76.06 98 ALA A C 1
ATOM 781 O O . ALA A 1 98 ? 13.576 -2.023 -4.798 1.00 76.06 98 ALA A O 1
ATOM 782 N N . ASN A 1 99 ? 11.535 -2.554 -5.592 1.00 82.50 99 ASN A N 1
ATOM 783 C CA . ASN A 1 99 ? 11.933 -3.682 -6.423 1.00 82.50 99 ASN A CA 1
ATOM 784 C C . ASN A 1 99 ? 12.840 -3.251 -7.571 1.00 82.50 99 ASN A C 1
ATOM 786 O O . ASN A 1 99 ? 13.886 -3.856 -7.770 1.00 82.50 99 ASN A O 1
ATOM 790 N N . VAL A 1 100 ? 12.532 -2.148 -8.261 1.00 85.38 100 VAL A N 1
ATOM 791 C CA . VAL A 1 100 ? 13.400 -1.618 -9.327 1.00 85.38 100 VAL A CA 1
ATOM 792 C C . V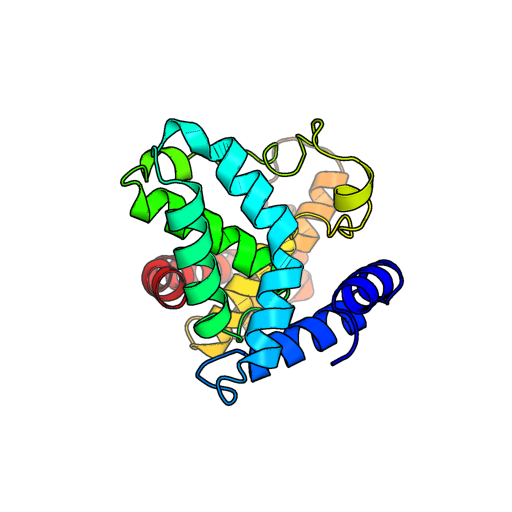AL A 1 100 ? 14.765 -1.199 -8.771 1.00 85.38 100 VAL A C 1
ATOM 794 O O . VAL A 1 100 ? 15.798 -1.490 -9.372 1.00 85.38 100 VAL A O 1
ATOM 797 N N . LEU A 1 101 ? 14.806 -0.551 -7.601 1.00 80.56 101 LEU A N 1
ATOM 798 C CA . LEU A 1 101 ? 16.072 -0.187 -6.955 1.00 80.56 101 LEU A CA 1
ATOM 799 C C . LEU A 1 101 ? 16.877 -1.417 -6.515 1.00 80.56 101 LEU A C 1
ATOM 801 O O . LEU A 1 101 ? 18.107 -1.400 -6.610 1.00 80.56 101 LEU A O 1
ATOM 805 N N . ALA A 1 102 ? 16.201 -2.468 -6.048 1.00 79.56 102 ALA A N 1
ATOM 806 C CA . ALA A 1 102 ? 16.831 -3.740 -5.715 1.00 79.56 102 ALA A CA 1
ATOM 807 C C . ALA A 1 102 ? 17.366 -4.454 -6.969 1.00 79.56 102 ALA A C 1
ATOM 809 O O . ALA A 1 102 ? 18.518 -4.886 -6.970 1.00 79.56 102 ALA A O 1
ATOM 810 N N . ALA A 1 103 ? 16.580 -4.506 -8.048 1.00 84.69 103 ALA A N 1
ATOM 811 C CA . ALA A 1 103 ? 16.943 -5.114 -9.327 1.00 84.69 103 ALA A CA 1
ATOM 812 C C . ALA A 1 103 ? 18.119 -4.398 -10.014 1.00 84.69 103 ALA A C 1
ATOM 814 O O . ALA A 1 103 ? 18.924 -5.035 -10.685 1.00 84.69 103 ALA A O 1
ATOM 815 N N . CYS A 1 104 ? 18.261 -3.084 -9.816 1.00 82.62 104 CYS A N 1
ATOM 816 C CA . CYS A 1 104 ? 19.420 -2.310 -10.271 1.00 82.62 104 CYS A CA 1
ATOM 817 C C . CYS A 1 104 ? 20.624 -2.353 -9.305 1.00 82.62 104 CYS A C 1
ATOM 819 O O . CYS A 1 104 ? 21.540 -1.547 -9.457 1.00 82.62 104 CYS A O 1
ATOM 821 N N . GLU A 1 105 ? 20.617 -3.228 -8.290 1.00 76.12 105 GLU A N 1
ATOM 822 C CA . GLU A 1 105 ? 21.674 -3.349 -7.270 1.00 76.12 105 GLU A CA 1
ATOM 823 C C . GLU A 1 105 ? 22.017 -2.016 -6.567 1.00 76.12 105 GLU A C 1
ATOM 825 O O . GLU A 1 105 ? 23.138 -1.790 -6.108 1.00 76.12 105 GLU A O 1
ATOM 830 N N . ALA A 1 106 ? 21.031 -1.121 -6.424 1.00 60.25 106 ALA A N 1
ATOM 831 C CA . ALA A 1 106 ? 21.193 0.212 -5.842 1.00 60.25 106 ALA A CA 1
ATOM 832 C C . ALA A 1 106 ? 20.467 0.400 -4.484 1.00 60.25 106 ALA A C 1
ATOM 834 O O . ALA A 1 106 ? 19.853 1.455 -4.262 1.00 60.25 106 ALA A O 1
ATOM 835 N N . PRO A 1 107 ? 20.554 -0.537 -3.512 1.00 54.12 107 PRO A N 1
ATOM 836 C CA . PRO A 1 107 ? 19.770 -0.481 -2.273 1.00 54.12 107 PRO A CA 1
ATOM 837 C C . PRO A 1 107 ? 20.167 0.682 -1.348 1.00 54.12 107 PRO A C 1
ATOM 839 O O . PRO A 1 107 ? 19.397 1.075 -0.478 1.00 54.12 107 PRO A O 1
ATOM 842 N N . ALA A 1 108 ? 21.341 1.297 -1.532 1.00 47.28 108 ALA A N 1
ATOM 843 C CA . ALA A 1 108 ? 21.749 2.475 -0.760 1.00 47.28 108 ALA A CA 1
ATOM 844 C C . ALA A 1 108 ? 20.847 3.704 -1.016 1.00 47.28 108 ALA A C 1
ATOM 846 O O . ALA A 1 108 ? 20.738 4.583 -0.163 1.00 47.28 108 ALA A O 1
ATOM 847 N N . THR A 1 109 ? 20.158 3.760 -2.161 1.00 51.88 109 THR A N 1
ATOM 848 C CA . THR A 1 109 ? 19.232 4.855 -2.501 1.00 51.88 109 THR A CA 1
ATOM 849 C C . THR A 1 109 ? 17.860 4.735 -1.821 1.00 51.88 109 THR A C 1
ATOM 851 O O . THR A 1 109 ? 17.169 5.745 -1.687 1.00 51.88 109 THR A O 1
ATOM 854 N N . LEU A 1 110 ? 17.503 3.550 -1.303 1.00 49.62 110 LEU A N 1
ATOM 855 C CA . LEU A 1 110 ? 16.294 3.300 -0.497 1.00 49.62 110 LEU A CA 1
ATOM 856 C C . LEU A 1 110 ? 16.333 4.016 0.865 1.00 49.62 110 LEU A C 1
ATOM 858 O O . LEU A 1 110 ? 15.292 4.361 1.414 1.00 49.62 110 LEU A O 1
ATOM 862 N N . GLN A 1 111 ? 17.526 4.292 1.408 1.00 42.84 111 GLN A N 1
ATOM 863 C CA . GLN A 1 111 ? 17.674 5.016 2.682 1.00 42.84 111 GLN A CA 1
ATOM 864 C C . GLN A 1 111 ? 17.279 6.493 2.589 1.00 42.84 111 GLN A C 1
ATOM 866 O O . GLN A 1 111 ? 17.054 7.145 3.613 1.00 42.84 111 GLN A O 1
ATOM 871 N N . ARG A 1 112 ? 17.167 7.037 1.373 1.00 42.97 112 ARG A N 1
ATOM 872 C CA . ARG A 1 112 ? 16.701 8.401 1.154 1.00 42.97 112 ARG A CA 1
ATOM 873 C C . ARG A 1 112 ? 15.172 8.416 1.245 1.00 42.97 112 ARG A C 1
ATOM 875 O O . ARG A 1 112 ? 14.483 8.349 0.232 1.00 42.97 112 ARG A O 1
ATOM 882 N N . LYS A 1 113 ? 14.651 8.513 2.474 1.00 44.66 113 LYS A N 1
ATOM 883 C CA . LYS A 1 113 ? 13.269 8.945 2.740 1.00 44.66 113 LYS A CA 1
ATOM 884 C C . LYS A 1 113 ? 13.143 10.401 2.299 1.00 44.66 113 LYS A C 1
ATOM 886 O O . LYS A 1 113 ? 13.327 11.308 3.104 1.00 44.66 113 LYS A O 1
ATOM 891 N N . ASP A 1 114 ? 12.945 10.616 1.005 1.00 40.97 114 ASP A N 1
ATOM 892 C CA . ASP A 1 114 ? 12.725 11.938 0.435 1.00 40.97 114 ASP A CA 1
ATOM 893 C C . ASP A 1 114 ? 11.213 12.138 0.234 1.00 40.97 114 ASP A C 1
ATOM 895 O O . ASP A 1 114 ? 10.687 11.723 -0.800 1.00 40.97 114 ASP A O 1
ATOM 899 N N . PRO A 1 115 ? 10.493 12.750 1.198 1.00 42.50 115 PRO A N 1
ATOM 900 C CA . PRO A 1 115 ? 9.081 13.122 1.024 1.00 42.50 115 PRO A CA 1
ATOM 901 C C . PRO A 1 115 ? 8.863 14.079 -0.164 1.00 42.50 115 PRO A C 1
ATOM 903 O O . PRO A 1 115 ? 7.739 14.307 -0.596 1.00 42.50 115 PRO A O 1
ATOM 906 N N . THR A 1 116 ? 9.940 14.612 -0.748 1.00 37.53 116 THR A N 1
ATOM 907 C CA . THR A 1 116 ? 9.913 15.440 -1.958 1.00 37.53 116 THR A CA 1
ATOM 908 C C . THR A 1 116 ? 9.729 14.622 -3.246 1.00 37.53 116 THR A C 1
ATOM 910 O O . THR A 1 116 ? 9.577 15.206 -4.319 1.00 37.53 116 THR A O 1
ATOM 913 N N . TRP A 1 117 ? 9.758 13.283 -3.195 1.00 42.22 117 TRP A N 1
ATOM 914 C CA . TRP A 1 117 ? 9.707 12.444 -4.400 1.00 42.22 117 TRP A CA 1
ATOM 915 C C . TRP A 1 117 ? 8.361 12.519 -5.131 1.00 42.22 117 TRP A C 1
ATOM 917 O O . TRP A 1 117 ? 8.354 12.638 -6.356 1.00 42.22 117 TRP A O 1
ATOM 927 N N . TYR A 1 118 ? 7.253 12.544 -4.385 1.00 38.09 118 TYR A N 1
ATOM 928 C CA . TYR A 1 118 ? 5.920 12.837 -4.922 1.00 38.09 118 TYR A CA 1
ATOM 929 C C . TYR A 1 118 ? 5.684 14.346 -5.094 1.00 38.09 118 TYR A C 1
ATOM 931 O O . TYR A 1 118 ? 5.058 14.768 -6.059 1.00 38.09 118 TYR A O 1
ATOM 939 N N . ALA A 1 119 ? 6.271 15.182 -4.228 1.00 37.38 119 ALA A N 1
ATOM 940 C CA . ALA A 1 119 ? 6.100 16.640 -4.275 1.00 37.38 119 ALA A CA 1
ATOM 941 C C . ALA A 1 119 ? 6.858 17.346 -5.421 1.00 37.38 119 ALA A C 1
ATOM 943 O O . ALA A 1 119 ? 6.587 18.512 -5.708 1.00 37.38 119 ALA A O 1
ATOM 944 N N . THR A 1 120 ? 7.793 16.678 -6.108 1.00 32.88 120 THR A N 1
ATOM 945 C CA . THR A 1 120 ? 8.495 17.266 -7.262 1.00 32.88 120 THR A CA 1
ATOM 946 C C . THR A 1 120 ? 7.804 16.887 -8.570 1.00 32.88 120 THR A C 1
ATOM 948 O O . THR A 1 120 ? 8.335 16.121 -9.384 1.00 32.88 120 THR A O 1
ATOM 951 N N . VAL A 1 121 ? 6.625 17.466 -8.779 1.00 38.44 121 VAL A N 1
ATOM 952 C CA . VAL A 1 121 ? 5.940 17.483 -10.073 1.00 38.44 121 VAL A CA 1
ATOM 953 C C . VAL A 1 121 ? 6.688 18.462 -10.979 1.00 38.44 121 VAL A C 1
ATOM 955 O O . VAL A 1 121 ? 6.659 19.673 -10.766 1.00 38.44 121 VAL A O 1
ATOM 958 N N . ALA A 1 122 ? 7.417 17.953 -11.974 1.00 30.14 122 ALA A N 1
ATOM 959 C CA . ALA A 1 122 ? 8.030 18.793 -12.998 1.00 30.14 122 ALA A CA 1
ATOM 960 C C . ALA A 1 122 ? 8.001 18.114 -14.375 1.00 30.14 122 ALA A C 1
ATOM 962 O O . ALA A 1 122 ? 8.829 17.261 -14.685 1.00 30.14 122 ALA A O 1
ATOM 963 N N . PHE A 1 123 ? 7.043 18.587 -15.177 1.00 30.11 123 PHE A N 1
ATOM 964 C CA . PHE A 1 123 ? 7.118 18.820 -16.622 1.00 30.11 123 PHE A CA 1
ATOM 965 C C . PHE A 1 123 ? 7.438 17.620 -17.534 1.00 30.11 123 PHE A C 1
ATOM 967 O O . PHE A 1 123 ? 8.473 17.572 -18.195 1.00 30.11 123 PHE A O 1
ATOM 974 N N . ALA A 1 124 ? 6.483 16.697 -17.655 1.00 28.75 124 ALA A N 1
ATOM 975 C CA . ALA A 1 124 ? 6.280 15.924 -18.880 1.00 28.75 124 ALA A CA 1
ATOM 976 C C . ALA A 1 124 ? 4.770 15.687 -19.073 1.00 28.75 124 ALA A C 1
ATOM 978 O O . ALA A 1 124 ? 4.102 15.265 -18.137 1.00 28.75 124 ALA A O 1
ATOM 979 N N . ASP A 1 125 ? 4.276 16.066 -20.255 1.00 33.88 125 ASP A N 1
ATOM 980 C CA . ASP A 1 125 ? 2.886 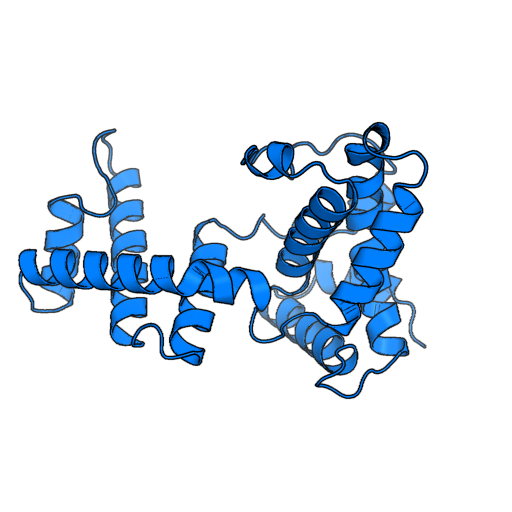16.082 -20.746 1.00 33.88 125 ASP A CA 1
ATOM 981 C C . ASP A 1 125 ? 1.761 16.279 -19.705 1.00 33.88 125 ASP A C 1
ATOM 983 O O . ASP A 1 125 ? 1.253 15.351 -19.074 1.00 33.88 125 ASP A O 1
ATOM 987 N N . SER A 1 126 ? 1.355 17.545 -19.572 1.00 40.69 126 SER A N 1
ATOM 988 C CA . SER A 1 126 ? 0.390 18.061 -18.593 1.00 40.69 126 SER A CA 1
ATOM 989 C C . SER A 1 126 ? -0.978 17.367 -18.629 1.00 40.69 126 SER A C 1
ATOM 991 O O . SER A 1 126 ? -1.618 17.259 -17.586 1.00 40.69 126 SER A O 1
ATOM 993 N N . ASP A 1 127 ? -1.413 16.865 -19.786 1.00 37.19 127 ASP A N 1
ATOM 994 C CA . ASP A 1 127 ? -2.747 16.270 -19.948 1.00 37.19 127 ASP A CA 1
ATOM 995 C C . ASP A 1 127 ? -2.813 14.809 -19.469 1.00 37.19 127 ASP A C 1
ATOM 997 O O . ASP A 1 127 ? -3.864 14.347 -19.029 1.00 37.19 127 ASP A O 1
ATOM 1001 N N . LEU A 1 128 ? -1.690 14.078 -19.485 1.00 40.59 128 LEU A N 1
ATOM 1002 C CA . LEU A 1 128 ? -1.628 12.699 -18.980 1.00 40.59 128 LEU A CA 1
ATOM 1003 C C . LEU A 1 128 ? -1.472 12.655 -17.449 1.00 40.59 128 LEU A C 1
ATOM 1005 O O . LEU A 1 128 ? -1.895 11.689 -16.815 1.00 40.59 128 LEU A O 1
ATOM 1009 N N . MET A 1 129 ? -0.877 13.706 -16.870 1.00 37.56 129 MET A N 1
ATOM 1010 C CA . MET A 1 129 ? -0.628 13.852 -15.430 1.00 37.56 129 MET A CA 1
ATOM 1011 C C . MET A 1 129 ? -1.794 14.510 -14.685 1.00 37.56 129 MET A C 1
ATOM 1013 O O . MET A 1 129 ? -2.058 14.133 -13.550 1.00 37.56 129 MET A O 1
ATOM 1017 N N . ALA A 1 130 ? -2.541 15.422 -15.322 1.00 37.31 130 ALA A N 1
ATOM 1018 C CA . ALA A 1 130 ? -3.785 15.961 -14.761 1.00 37.31 130 ALA A CA 1
ATOM 1019 C C . ALA A 1 130 ? -4.887 14.893 -14.610 1.00 37.31 130 ALA A C 1
ATOM 1021 O O . ALA A 1 130 ? -5.856 15.121 -13.893 1.00 37.31 130 ALA A O 1
ATOM 1022 N N . ALA A 1 131 ? -4.727 13.743 -15.279 1.00 39.16 131 ALA A N 1
ATOM 1023 C CA . ALA A 1 131 ? -5.607 12.577 -15.218 1.00 39.16 131 ALA A CA 1
ATOM 1024 C C . ALA A 1 131 ? -5.267 11.601 -14.070 1.00 39.16 131 ALA A C 1
ATOM 1026 O O . ALA A 1 131 ? -5.985 10.628 -13.852 1.00 39.16 131 ALA A O 1
ATOM 1027 N N . ILE A 1 132 ? -4.160 11.806 -13.352 1.00 40.12 132 ILE A N 1
ATOM 1028 C CA . ILE A 1 132 ? -3.845 11.042 -12.143 1.00 40.12 132 ILE A CA 1
ATOM 1029 C C . ILE A 1 132 ? -4.533 11.804 -11.007 1.00 40.12 132 ILE A C 1
ATOM 1031 O O . ILE A 1 132 ? -4.240 12.992 -10.851 1.00 40.12 132 ILE A O 1
ATOM 1035 N N . PRO A 1 133 ? -5.476 11.204 -10.251 1.00 36.28 133 PRO A N 1
ATOM 1036 C CA . PRO A 1 133 ? -5.899 11.818 -9.004 1.00 36.28 133 PRO A CA 1
ATOM 1037 C C . PRO A 1 133 ? -4.629 12.139 -8.221 1.00 36.28 133 PRO A C 1
ATOM 1039 O O . PRO A 1 133 ? -3.742 11.291 -8.127 1.00 36.28 133 PRO A O 1
ATOM 1042 N N . ASP A 1 134 ? -4.528 13.351 -7.688 1.00 39.03 134 ASP A N 1
ATOM 1043 C CA . ASP A 1 134 ? -3.589 13.648 -6.612 1.00 39.03 134 ASP A CA 1
ATOM 1044 C C . ASP A 1 134 ? -4.065 12.816 -5.407 1.00 39.03 134 ASP A C 1
ATOM 1046 O O . ASP A 1 134 ? -4.696 13.327 -4.486 1.00 39.03 134 ASP A O 1
ATOM 1050 N N . GLU A 1 135 ? -3.917 11.486 -5.486 1.00 39.19 135 GLU A N 1
ATOM 1051 C CA . GLU A 1 135 ? -4.038 10.610 -4.340 1.00 39.19 135 GLU A CA 1
ATOM 1052 C C . GLU A 1 135 ? -2.951 11.122 -3.409 1.00 39.19 135 GLU A C 1
ATOM 1054 O O . GLU A 1 135 ? -1.768 11.039 -3.767 1.00 39.19 135 GLU A O 1
ATOM 1059 N N . PRO A 1 136 ? -3.326 11.735 -2.271 1.00 39.59 136 PRO A N 1
ATOM 1060 C CA . PRO A 1 136 ? -2.329 12.202 -1.337 1.00 39.59 136 PRO A CA 1
ATOM 1061 C C . PRO A 1 136 ? -1.438 11.005 -1.030 1.00 39.59 136 PRO A C 1
ATOM 1063 O O . PRO A 1 136 ? -1.956 9.914 -0.775 1.00 39.59 136 PRO A O 1
ATOM 1066 N N . ASP A 1 137 ? -0.119 11.217 -1.107 1.00 42.81 137 ASP A N 1
ATOM 1067 C CA . ASP A 1 137 ? 0.896 10.297 -0.585 1.00 42.81 137 ASP A CA 1
ATOM 1068 C C . ASP A 1 137 ? 0.294 9.624 0.651 1.00 42.81 137 ASP A C 1
ATOM 1070 O O . ASP A 1 137 ? -0.185 10.383 1.513 1.00 42.81 137 ASP A O 1
ATOM 1074 N N . PRO A 1 138 ? 0.185 8.273 0.713 1.00 46.97 138 PRO A N 1
ATOM 1075 C CA . PRO A 1 138 ? -0.432 7.619 1.852 1.00 46.97 138 PRO A CA 1
ATOM 1076 C C . PRO A 1 138 ? 0.213 8.250 3.059 1.00 46.97 138 PRO A C 1
ATOM 1078 O O . PRO A 1 138 ? 1.443 8.252 3.193 1.00 46.97 138 PRO A O 1
ATOM 1081 N N . SER A 1 139 ? -0.614 8.913 3.866 1.00 59.75 139 SER A N 1
ATOM 1082 C CA . SER A 1 139 ? -0.092 9.683 4.974 1.00 59.75 139 SER A CA 1
ATOM 1083 C C . SER A 1 139 ? 0.810 8.738 5.756 1.00 59.75 139 SER A C 1
ATOM 1085 O O . SER A 1 139 ? 0.538 7.539 5.830 1.00 59.75 139 SER A O 1
ATOM 1087 N N . ALA A 1 140 ? 1.862 9.233 6.405 1.00 63.56 140 ALA A N 1
ATOM 1088 C CA . ALA A 1 140 ? 2.625 8.387 7.329 1.00 63.56 140 ALA A CA 1
ATOM 1089 C C . ALA A 1 140 ? 1.701 7.668 8.349 1.00 63.56 140 ALA A C 1
ATOM 1091 O O . ALA A 1 140 ? 2.082 6.674 8.964 1.00 63.56 140 ALA A O 1
ATOM 1092 N N . PHE A 1 141 ? 0.477 8.182 8.531 1.00 62.44 141 PHE A N 1
ATOM 1093 C CA . PHE A 1 141 ? -0.623 7.524 9.218 1.00 62.44 141 PHE A CA 1
ATOM 1094 C C . PHE A 1 141 ? -1.225 6.313 8.477 1.00 62.44 141 PHE A C 1
ATOM 1096 O O . PHE A 1 141 ? -1.420 5.278 9.104 1.00 62.44 141 PHE A O 1
ATOM 1103 N N . ASP A 1 142 ? -1.490 6.403 7.177 1.00 62.12 142 ASP A N 1
ATOM 1104 C CA . ASP A 1 142 ? -2.058 5.316 6.369 1.00 62.12 142 ASP A CA 1
ATOM 1105 C C . ASP A 1 142 ? -1.054 4.170 6.179 1.00 62.12 142 ASP A C 1
ATOM 1107 O O . ASP A 1 142 ? -1.419 3.002 6.324 1.00 62.12 142 ASP A O 1
ATOM 1111 N N . GLU A 1 143 ? 0.233 4.489 5.974 1.00 67.50 143 GLU A N 1
ATOM 1112 C CA . GLU A 1 143 ? 1.325 3.497 5.9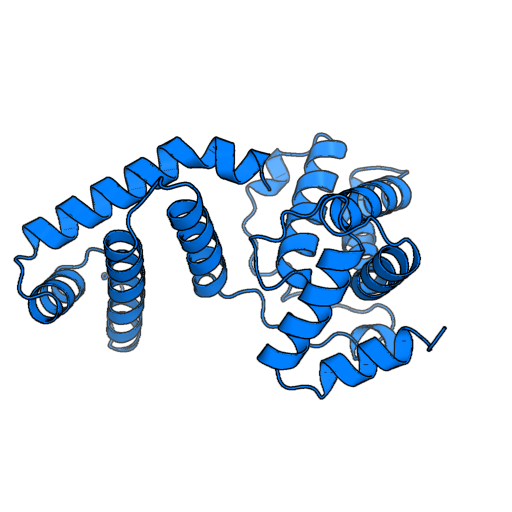74 1.00 67.50 143 GLU A CA 1
ATOM 1113 C C . GLU A 1 143 ? 1.356 2.736 7.310 1.00 67.50 143 GLU A C 1
ATOM 1115 O O . GLU A 1 143 ? 1.435 1.505 7.358 1.00 67.50 143 GLU A O 1
ATOM 1120 N N . LEU A 1 144 ? 1.225 3.469 8.420 1.00 79.31 144 LEU A N 1
ATOM 1121 C CA . LEU A 1 144 ? 1.163 2.874 9.747 1.00 79.31 144 LEU A CA 1
ATOM 1122 C C . LEU A 1 144 ? -0.071 1.976 9.913 1.00 79.31 144 LEU A C 1
ATOM 1124 O O . LEU A 1 144 ? 0.055 0.894 10.485 1.00 79.31 144 LEU A O 1
ATOM 1128 N N . VAL A 1 145 ? -1.245 2.397 9.438 1.00 75.75 145 VAL A N 1
ATOM 1129 C CA . VAL A 1 145 ? -2.469 1.583 9.499 1.00 75.75 145 VAL A CA 1
ATOM 1130 C C . VAL A 1 145 ? -2.275 0.270 8.741 1.00 75.75 145 VAL A C 1
ATOM 1132 O O . VAL A 1 145 ? -2.526 -0.784 9.321 1.00 75.75 145 VAL A O 1
ATOM 1135 N N . GLY A 1 146 ? -1.730 0.310 7.521 1.00 72.06 146 GLY A N 1
ATOM 1136 C CA . GLY A 1 146 ? -1.472 -0.891 6.720 1.00 72.06 146 GLY A CA 1
ATOM 1137 C C . GLY A 1 146 ? -0.511 -1.880 7.392 1.00 72.06 146 GLY A C 1
ATOM 1138 O O . GLY A 1 146 ? -0.774 -3.084 7.421 1.00 72.06 146 GLY A O 1
ATOM 1139 N N . VAL A 1 147 ? 0.568 -1.386 8.012 1.00 80.25 147 VAL A N 1
ATOM 1140 C CA . VAL A 1 147 ? 1.499 -2.228 8.790 1.00 80.25 147 VAL A CA 1
ATOM 1141 C C . VAL A 1 147 ? 0.800 -2.872 9.993 1.00 80.25 147 VAL A C 1
ATOM 1143 O O . VAL A 1 147 ? 1.043 -4.039 10.309 1.00 80.25 147 VAL A O 1
ATOM 1146 N N . LEU A 1 148 ? -0.057 -2.120 10.689 1.00 83.50 148 LEU A N 1
ATOM 1147 C CA . LEU A 1 148 ? -0.767 -2.619 11.865 1.00 83.50 148 LEU A CA 1
ATOM 1148 C C . LEU A 1 148 ? -1.866 -3.625 11.507 1.00 83.50 148 LEU A C 1
ATOM 1150 O O . LEU A 1 148 ? -2.050 -4.582 12.260 1.00 83.50 148 LEU A O 1
ATOM 1154 N N . ASP A 1 149 ? -2.564 -3.434 10.387 1.00 79.56 149 ASP A N 1
ATOM 1155 C CA . ASP A 1 149 ? -3.573 -4.371 9.881 1.00 79.56 149 ASP A CA 1
ATOM 1156 C C . ASP A 1 149 ? -2.925 -5.711 9.525 1.00 79.56 149 ASP A C 1
ATOM 1158 O O . ASP A 1 149 ? -3.298 -6.739 10.093 1.00 79.56 149 ASP A O 1
ATOM 1162 N N . TRP A 1 150 ? -1.846 -5.689 8.732 1.00 85.75 150 TRP A N 1
ATOM 1163 C CA . TRP A 1 150 ? -1.073 -6.896 8.422 1.00 85.75 150 TRP A CA 1
ATOM 1164 C C . TRP A 1 150 ? -0.610 -7.630 9.688 1.00 85.75 150 TRP A C 1
ATOM 1166 O O . TRP A 1 150 ? -0.717 -8.856 9.787 1.00 85.75 150 TRP A O 1
ATOM 1176 N N . ALA A 1 151 ? -0.111 -6.886 10.680 1.00 83.25 151 ALA A N 1
ATOM 1177 C CA . ALA A 1 151 ? 0.384 -7.460 11.925 1.00 83.25 151 ALA A CA 1
ATOM 1178 C C . ALA A 1 151 ? -0.734 -8.076 12.784 1.00 83.25 151 ALA A C 1
ATOM 1180 O O . ALA A 1 151 ? -0.479 -9.030 13.525 1.00 83.25 151 ALA A O 1
ATOM 1181 N N . CYS A 1 152 ? -1.959 -7.554 12.700 1.00 78.62 152 CYS A N 1
ATOM 1182 C CA . CYS A 1 152 ? -3.132 -8.165 13.318 1.00 78.62 152 CYS A CA 1
ATOM 1183 C C . CYS A 1 152 ? -3.546 -9.451 12.596 1.00 78.62 152 CYS A C 1
ATOM 1185 O O . CYS A 1 152 ? -3.743 -10.472 13.263 1.00 78.62 152 CYS A O 1
ATOM 1187 N N . ASP A 1 153 ? -3.607 -9.422 11.264 1.00 76.50 153 ASP A N 1
ATOM 1188 C CA . ASP A 1 153 ? -3.992 -10.570 10.435 1.00 76.50 153 ASP A CA 1
ATOM 1189 C C . ASP A 1 153 ? -3.029 -11.751 10.609 1.00 76.50 153 ASP A C 1
ATOM 1191 O O . ASP A 1 153 ? -3.446 -12.905 10.673 1.00 76.50 153 ASP A O 1
ATOM 1195 N N . HIS A 1 154 ? -1.738 -11.464 10.790 1.00 81.06 154 HIS A N 1
ATOM 1196 C CA . HIS A 1 154 ? -0.695 -12.468 11.026 1.00 81.06 154 HIS A CA 1
ATOM 1197 C C . HIS A 1 154 ? -0.471 -12.782 12.514 1.00 81.06 154 HIS A C 1
ATOM 1199 O O . HIS A 1 154 ? 0.504 -13.446 12.870 1.00 81.06 154 HIS A O 1
ATOM 1205 N N . HIS A 1 155 ? -1.348 -12.295 13.398 1.00 87.56 155 HIS A N 1
ATOM 1206 C CA . HIS A 1 155 ? -1.290 -12.506 14.849 1.00 87.56 155 HIS A CA 1
ATOM 1207 C C . HIS A 1 155 ? 0.039 -12.093 15.514 1.00 87.56 155 HIS A C 1
ATOM 1209 O O . HIS A 1 155 ? 0.378 -12.574 16.599 1.00 87.56 155 HIS A O 1
ATOM 1215 N N . VAL A 1 156 ? 0.786 -11.172 14.898 1.00 92.38 156 VAL A N 1
ATOM 1216 C CA . VAL A 1 156 ? 2.005 -10.575 15.467 1.00 92.38 156 VAL A CA 1
ATOM 1217 C C . VAL A 1 156 ? 1.642 -9.683 16.655 1.00 92.38 156 VAL A C 1
ATOM 1219 O O . VAL A 1 156 ? 2.338 -9.670 17.674 1.00 92.38 156 VAL A O 1
ATOM 1222 N N . ILE A 1 157 ? 0.532 -8.949 16.539 1.00 91.31 157 ILE A N 1
ATOM 1223 C CA . ILE A 1 157 ? -0.017 -8.090 17.591 1.00 91.31 157 ILE A CA 1
ATOM 1224 C C . ILE A 1 157 ? -1.525 -8.316 17.732 1.00 91.31 157 ILE A C 1
ATOM 1226 O O . ILE A 1 157 ? -2.203 -8.702 16.782 1.00 91.31 157 ILE A O 1
ATOM 1230 N N . ALA A 1 158 ? -2.077 -8.047 18.915 1.00 86.31 158 ALA A N 1
ATOM 1231 C CA . ALA A 1 158 ? -3.522 -8.102 19.110 1.00 86.31 158 ALA A CA 1
ATOM 1232 C C . ALA A 1 158 ? -4.206 -6.827 18.586 1.00 86.31 158 ALA A C 1
ATOM 1234 O O . ALA A 1 158 ? -3.621 -5.743 18.610 1.00 86.31 158 ALA A O 1
ATOM 1235 N N . ALA A 1 159 ? -5.496 -6.915 18.243 1.00 77.25 159 ALA A N 1
ATOM 1236 C CA . ALA A 1 159 ? -6.302 -5.750 17.851 1.00 77.25 159 ALA A CA 1
ATOM 1237 C C . ALA A 1 159 ? -6.289 -4.624 18.910 1.00 77.25 159 ALA A C 1
ATOM 1239 O O . ALA A 1 159 ? -6.294 -3.438 18.584 1.00 77.25 159 ALA A O 1
ATOM 1240 N N . ALA A 1 160 ? -6.199 -4.987 20.194 1.00 81.25 160 ALA A N 1
ATOM 1241 C CA . ALA A 1 160 ? -6.064 -4.027 21.289 1.00 81.25 160 ALA A CA 1
ATOM 1242 C C . ALA A 1 160 ? -4.722 -3.268 21.270 1.00 81.25 160 ALA A C 1
ATOM 1244 O O . ALA A 1 160 ? -4.668 -2.107 21.676 1.00 81.25 160 ALA A O 1
ATOM 1245 N N . ASP A 1 161 ? -3.644 -3.904 20.807 1.00 89.69 161 ASP A N 1
ATOM 1246 C CA . ASP A 1 161 ? -2.327 -3.276 20.677 1.00 89.69 161 ASP A CA 1
ATOM 1247 C C . ASP A 1 161 ? -2.291 -2.331 19.465 1.00 89.69 161 ASP A C 1
ATOM 1249 O O . ASP A 1 161 ? -1.768 -1.222 19.573 1.00 89.69 161 ASP A O 1
ATOM 1253 N N . ARG A 1 162 ? -2.940 -2.706 18.353 1.00 88.00 162 ARG A N 1
ATOM 1254 C CA . ARG A 1 162 ? -3.190 -1.807 17.212 1.00 88.00 162 ARG A CA 1
ATOM 1255 C C . ARG A 1 162 ? -3.935 -0.547 17.646 1.00 88.00 162 ARG A C 1
ATOM 1257 O O . ARG A 1 162 ? -3.466 0.561 17.390 1.00 88.00 162 ARG A O 1
ATOM 1264 N N . GLN A 1 163 ? -5.060 -0.708 18.347 1.00 85.19 163 GLN A N 1
ATOM 1265 C CA . GLN A 1 163 ? -5.859 0.427 18.820 1.00 85.19 163 GLN A CA 1
ATOM 1266 C C . GLN A 1 163 ? -5.047 1.353 19.733 1.00 85.19 163 GLN A C 1
ATOM 1268 O O . GLN A 1 163 ? -5.148 2.573 19.632 1.00 85.19 163 GLN A O 1
ATOM 1273 N N . LEU A 1 164 ? -4.210 0.780 20.604 1.00 90.62 164 LEU A N 1
ATOM 1274 C CA . LEU A 1 164 ? -3.318 1.545 21.472 1.00 90.62 164 LEU A CA 1
ATOM 1275 C C . LEU A 1 164 ? -2.332 2.410 20.673 1.00 90.62 164 LEU A C 1
ATOM 1277 O O . LEU A 1 164 ? -2.112 3.567 21.034 1.00 90.62 164 LEU A O 1
ATOM 1281 N N . VAL A 1 165 ? -1.716 1.855 19.625 1.00 89.12 165 VAL A N 1
ATOM 1282 C CA . VAL A 1 165 ? -0.751 2.581 18.786 1.00 89.12 165 VAL A CA 1
ATOM 1283 C C . VAL A 1 165 ? -1.437 3.727 18.044 1.00 89.12 165 VAL A C 1
ATOM 1285 O O . VAL A 1 165 ? -0.946 4.852 18.119 1.00 89.12 165 VAL A O 1
ATOM 1288 N N . LEU A 1 166 ? -2.583 3.476 17.405 1.00 86.12 166 LEU A N 1
ATOM 1289 C CA . LEU A 1 166 ? -3.326 4.511 16.675 1.00 86.12 166 LEU A CA 1
ATOM 1290 C C . LEU A 1 166 ? -3.791 5.643 17.599 1.00 86.12 166 LEU A C 1
ATOM 1292 O O . LEU A 1 166 ? -3.580 6.812 17.285 1.00 86.12 166 LEU A O 1
ATOM 1296 N N . MET A 1 167 ? -4.305 5.309 18.787 1.00 82.81 167 MET A N 1
ATOM 1297 C CA . MET A 1 167 ? -4.726 6.300 19.782 1.00 82.81 167 MET A CA 1
ATOM 1298 C C . MET A 1 167 ? -3.553 7.163 20.276 1.00 82.81 167 MET A C 1
ATOM 1300 O O . MET A 1 167 ? -3.701 8.370 20.457 1.00 82.81 167 MET A O 1
ATOM 1304 N N . LEU A 1 168 ? -2.365 6.578 20.473 1.00 86.19 168 LEU A N 1
ATOM 1305 C CA . LEU A 1 168 ? -1.161 7.338 20.836 1.00 86.19 168 LEU A CA 1
ATOM 1306 C C . LEU A 1 168 ? -0.714 8.283 19.721 1.00 86.19 168 LEU A C 1
ATOM 1308 O O . LEU A 1 168 ? -0.318 9.412 20.014 1.00 86.19 168 LEU A O 1
ATOM 1312 N N . VAL A 1 169 ? -0.770 7.844 18.462 1.00 84.81 169 VAL A N 1
ATOM 1313 C CA . VAL A 1 169 ? -0.432 8.691 17.312 1.00 84.81 169 VAL A CA 1
ATOM 1314 C C . VAL A 1 169 ? -1.398 9.863 17.219 1.00 84.81 169 VAL A C 1
ATOM 1316 O O . VAL A 1 169 ? -0.939 11.004 17.211 1.00 84.81 169 VAL A O 1
ATOM 1319 N N . GLU A 1 170 ? -2.702 9.600 17.253 1.00 82.50 170 GLU A N 1
ATOM 1320 C CA . GLU A 1 170 ? -3.749 10.621 17.181 1.00 82.50 170 GLU A CA 1
ATOM 1321 C C . GLU A 1 170 ? -3.605 11.664 18.301 1.00 82.50 170 GLU A C 1
ATOM 1323 O O . GLU A 1 170 ? -3.481 12.863 18.035 1.00 82.50 170 GLU A O 1
ATOM 1328 N N . VAL A 1 171 ? -3.512 11.219 19.559 1.00 81.31 171 VAL A N 1
ATOM 1329 C CA . VAL A 1 171 ? -3.328 12.116 20.711 1.00 81.31 171 VAL A CA 1
ATOM 1330 C C . VAL A 1 171 ? -2.023 12.907 20.585 1.00 81.31 171 VAL A C 1
ATOM 1332 O O . VAL A 1 171 ? -1.992 14.108 20.860 1.00 81.31 171 VAL A O 1
ATOM 1335 N N . SER A 1 172 ? -0.932 12.276 20.138 1.00 81.31 172 SER A N 1
ATOM 1336 C CA . SER A 1 172 ? 0.344 12.976 19.958 1.00 81.31 172 SER A CA 1
ATOM 1337 C C . SER A 1 172 ? 0.282 14.046 18.862 1.00 81.31 172 SER A C 1
ATOM 1339 O O . SER A 1 172 ? 0.887 15.106 19.020 1.00 81.31 172 SER A O 1
ATOM 1341 N N . GLN A 1 173 ? -0.474 13.819 17.783 1.00 74.25 173 GLN A N 1
ATOM 1342 C CA . GLN A 1 173 ? -0.685 14.801 16.719 1.00 74.25 173 GLN A CA 1
ATOM 1343 C C . GLN A 1 173 ? -1.514 15.990 17.219 1.00 74.25 173 GLN A C 1
ATOM 1345 O O . GLN A 1 173 ? -1.121 17.137 17.009 1.00 74.25 173 GLN A O 1
ATOM 1350 N N . GLN A 1 174 ? -2.594 15.737 17.963 1.00 71.75 174 GLN A N 1
ATOM 1351 C CA . GLN A 1 174 ? -3.410 16.793 18.577 1.00 71.75 174 GLN A CA 1
ATOM 1352 C C . GLN A 1 174 ? -2.602 17.657 19.559 1.00 71.75 174 GLN A C 1
ATOM 1354 O O . GLN A 1 174 ? -2.785 18.874 19.620 1.00 71.75 174 GLN A O 1
ATOM 1359 N N . LEU A 1 175 ? -1.673 17.049 20.305 1.00 70.94 175 LEU A N 1
ATOM 1360 C CA . LEU A 1 175 ? -0.764 17.765 21.205 1.00 70.94 175 LEU A CA 1
ATOM 1361 C C . LEU A 1 175 ? 0.332 18.533 20.450 1.00 70.94 175 LEU A C 1
ATOM 1363 O O . LEU A 1 175 ? 0.673 19.645 20.848 1.00 70.94 175 LEU A O 1
ATOM 1367 N N . ARG A 1 176 ? 0.848 18.005 19.330 1.00 58.56 176 ARG A N 1
ATOM 1368 C CA . ARG A 1 176 ? 1.797 18.725 18.456 1.00 58.56 176 ARG A CA 1
ATOM 1369 C C . ARG A 1 176 ? 1.196 20.001 17.873 1.00 58.56 176 ARG A C 1
ATOM 1371 O O . ARG A 1 176 ? 1.879 21.022 17.832 1.00 58.56 176 ARG A O 1
ATOM 1378 N N . LEU A 1 177 ? -0.082 19.966 17.493 1.00 55.59 177 LEU A N 1
ATOM 1379 C CA . LEU A 1 177 ? -0.823 21.148 17.037 1.00 55.59 177 LEU A CA 1
ATOM 1380 C C . LEU A 1 177 ? -0.969 22.220 18.141 1.00 55.59 177 LEU A C 1
ATOM 1382 O O . LEU A 1 177 ? -1.266 23.372 17.836 1.00 55.59 177 LEU A O 1
ATOM 1386 N N . ARG A 1 178 ? -0.719 21.874 19.414 1.00 53.59 178 ARG A N 1
ATOM 1387 C CA . ARG A 1 178 ? -0.866 22.749 20.593 1.00 53.59 178 ARG A CA 1
ATOM 1388 C C . ARG A 1 178 ? 0.437 23.370 21.130 1.00 53.59 178 ARG A C 1
ATOM 1390 O O . ARG A 1 178 ? 0.415 23.936 22.213 1.00 53.59 178 ARG A O 1
ATOM 1397 N N . GLN A 1 179 ? 1.513 23.387 20.339 1.00 48.53 179 GLN A N 1
ATOM 1398 C CA . GLN A 1 179 ? 2.812 24.030 20.627 1.00 48.53 179 GLN A CA 1
ATOM 1399 C C . GLN A 1 179 ? 3.688 23.379 21.714 1.00 48.53 179 GLN A C 1
ATOM 1401 O O . GLN A 1 179 ? 3.502 23.591 22.907 1.00 48.53 179 GLN A O 1
ATOM 1406 N N . THR A 1 180 ? 4.744 22.684 21.277 1.00 48.44 180 THR A N 1
ATOM 1407 C CA . THR A 1 180 ? 6.170 22.838 21.671 1.00 48.44 180 THR A CA 1
ATOM 1408 C C . THR A 1 180 ? 6.991 21.718 21.016 1.00 48.44 180 THR A C 1
ATOM 1410 O O . THR A 1 180 ? 6.487 20.634 20.727 1.00 48.44 180 THR A O 1
AT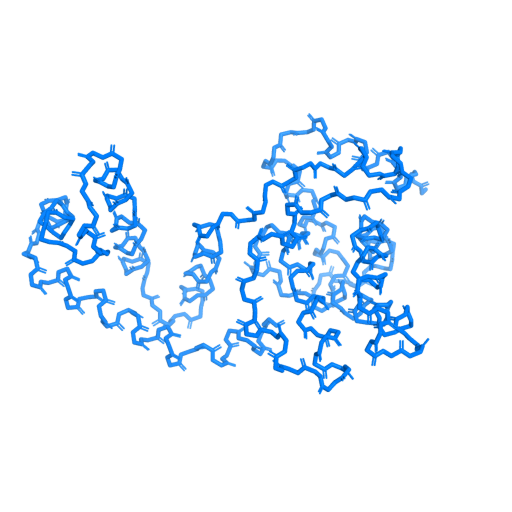OM 1413 N N . SER A 1 181 ? 8.272 21.974 20.743 1.00 46.59 181 SER A N 1
ATOM 1414 C CA . SER A 1 181 ? 9.181 21.112 19.965 1.00 46.59 181 SER A CA 1
ATOM 1415 C C . SER A 1 181 ? 9.643 19.821 20.669 1.00 46.59 181 SER A C 1
ATOM 1417 O O . SER A 1 181 ? 10.479 19.099 20.130 1.00 46.59 181 SER A O 1
ATOM 1419 N N . SER A 1 182 ? 9.125 19.504 21.859 1.00 48.59 182 SER A N 1
ATOM 1420 C CA . SER A 1 182 ? 9.663 18.458 22.745 1.00 48.59 182 SER A CA 1
ATOM 1421 C C . SER A 1 182 ? 8.816 17.180 22.853 1.00 48.59 182 SER A C 1
ATOM 1423 O O . SER A 1 182 ? 9.233 16.233 23.524 1.00 48.59 182 SER A O 1
ATOM 1425 N N . HIS A 1 183 ? 7.651 17.093 22.203 1.00 55.94 183 HIS A N 1
ATOM 1426 C CA . HIS A 1 183 ? 6.742 15.961 22.413 1.00 55.94 183 HIS A CA 1
ATOM 1427 C C . HIS A 1 183 ? 6.944 14.821 21.398 1.00 55.94 183 HIS A C 1
ATOM 1429 O O . HIS A 1 183 ? 6.552 14.884 20.228 1.00 55.94 183 HIS A O 1
ATOM 1435 N N . GLY A 1 184 ? 7.557 13.735 21.879 1.00 66.69 184 GLY A N 1
ATOM 1436 C CA . GLY A 1 184 ? 7.581 12.435 21.203 1.00 66.69 184 GLY A CA 1
ATOM 1437 C C . GLY A 1 184 ? 6.295 11.629 21.433 1.00 66.69 184 GLY A C 1
ATOM 1438 O O . GLY A 1 184 ? 5.503 11.946 22.316 1.00 66.69 184 GLY A O 1
ATOM 1439 N N . LEU A 1 185 ? 6.120 10.534 20.684 1.00 73.94 185 LEU A N 1
ATOM 1440 C CA . LEU A 1 185 ? 4.943 9.645 20.757 1.00 73.94 185 LEU A CA 1
ATOM 1441 C C . LEU A 1 185 ? 4.670 9.079 22.166 1.00 73.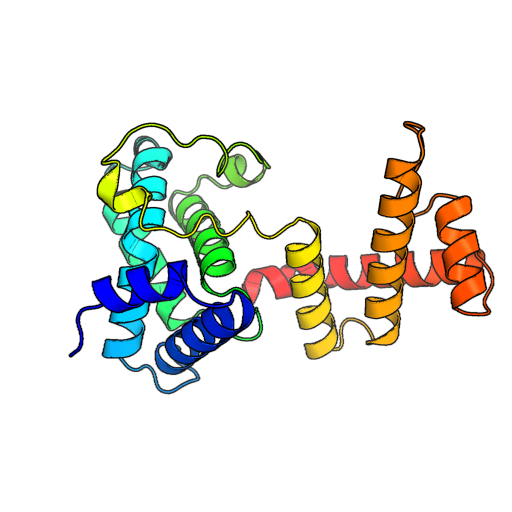94 185 LEU A C 1
ATOM 1443 O O . LEU A 1 185 ? 3.545 8.747 22.515 1.00 73.94 185 LEU A O 1
ATOM 1447 N N . LEU A 1 186 ? 5.720 8.977 22.986 1.00 80.88 186 LEU A N 1
ATOM 1448 C CA . LEU A 1 186 ? 5.661 8.568 24.390 1.00 80.88 186 LEU A CA 1
ATOM 1449 C C . LEU A 1 186 ? 5.871 9.756 25.347 1.00 80.88 186 LEU A C 1
ATOM 1451 O O . LEU A 1 186 ? 6.450 9.587 26.422 1.00 80.88 186 LEU A O 1
ATOM 1455 N N . GLY A 1 187 ? 5.464 10.967 24.969 1.00 81.62 187 GLY A N 1
ATOM 1456 C CA . GLY A 1 187 ? 5.435 12.121 25.872 1.00 81.62 187 GLY A CA 1
ATOM 1457 C C . GLY A 1 187 ? 4.509 11.871 27.065 1.00 81.62 187 GLY A C 1
ATOM 1458 O O . GLY A 1 187 ? 3.582 11.071 26.960 1.00 81.62 187 GLY A O 1
ATOM 1459 N N . ASN A 1 188 ? 4.779 12.508 28.209 1.00 84.44 188 ASN A N 1
ATOM 1460 C CA . ASN A 1 188 ? 3.979 12.314 29.426 1.00 84.44 188 ASN A CA 1
ATOM 1461 C C . ASN A 1 188 ? 2.500 12.607 29.160 1.00 84.44 188 ASN A C 1
ATOM 1463 O O . ASN A 1 188 ? 1.690 11.706 29.339 1.00 84.44 188 ASN A O 1
ATOM 1467 N N . ASP A 1 189 ? 2.188 13.766 28.579 1.00 82.38 189 ASP A N 1
ATOM 1468 C CA . ASP A 1 189 ? 0.810 14.181 28.291 1.00 82.38 189 ASP A CA 1
ATOM 1469 C C . ASP A 1 189 ? 0.079 13.188 27.379 1.00 82.38 189 ASP A C 1
ATOM 1471 O O . ASP A 1 189 ? -1.009 12.730 27.715 1.00 82.38 189 ASP A O 1
ATOM 1475 N N . ALA A 1 190 ? 0.715 12.751 26.285 1.00 84.00 190 ALA A N 1
ATOM 1476 C CA . ALA A 1 190 ? 0.136 11.755 25.383 1.00 84.00 190 ALA A CA 1
ATOM 1477 C C . ALA A 1 190 ? -0.142 10.428 26.104 1.00 84.00 190 ALA A C 1
ATOM 1479 O O . ALA A 1 190 ? -1.219 9.847 25.966 1.00 84.00 190 ALA A O 1
ATOM 1480 N N . THR A 1 191 ? 0.809 9.950 26.916 1.00 88.69 191 THR A N 1
ATOM 1481 C CA . THR A 1 191 ? 0.625 8.696 27.653 1.00 88.69 191 THR A CA 1
ATOM 1482 C C . THR A 1 191 ? -0.414 8.803 28.757 1.00 88.69 191 THR A C 1
ATOM 1484 O O . THR A 1 191 ? -1.133 7.832 28.957 1.00 88.69 191 THR A O 1
ATOM 1487 N N . THR A 1 192 ? -0.517 9.949 29.434 1.00 89.19 192 THR A N 1
ATOM 1488 C CA . THR A 1 192 ? -1.500 10.204 30.493 1.00 89.19 192 THR A CA 1
ATOM 1489 C C . THR A 1 192 ? -2.909 10.298 29.913 1.00 89.19 192 THR A C 1
ATOM 1491 O O . THR A 1 192 ? -3.829 9.668 30.430 1.00 89.19 192 THR A O 1
ATOM 1494 N N . THR A 1 193 ? -3.087 11.009 28.794 1.00 85.25 193 THR A N 1
ATOM 1495 C CA . THR A 1 193 ? -4.380 11.094 28.099 1.00 85.25 193 THR A CA 1
ATOM 1496 C C . THR A 1 193 ? -4.845 9.718 27.628 1.00 85.25 193 THR A C 1
ATOM 1498 O O . THR A 1 193 ? -5.969 9.318 27.923 1.00 85.25 193 THR A O 1
ATOM 1501 N N . VAL A 1 194 ? -3.975 8.948 26.965 1.00 87.44 194 VAL A N 1
ATOM 1502 C CA . VAL A 1 194 ? -4.315 7.588 26.512 1.00 87.44 194 VAL A CA 1
ATOM 1503 C C . VAL A 1 194 ? -4.569 6.643 27.690 1.00 87.44 194 VAL A C 1
ATOM 1505 O O . VAL A 1 194 ? -5.481 5.821 27.641 1.00 87.44 194 VAL A O 1
ATOM 1508 N N . ALA A 1 195 ? -3.800 6.762 28.773 1.00 89.19 195 ALA A N 1
ATOM 1509 C CA . ALA A 1 195 ? -4.002 5.974 29.984 1.00 89.19 195 ALA A CA 1
ATOM 1510 C C . ALA A 1 195 ? -5.380 6.233 30.611 1.00 89.19 195 ALA A C 1
ATOM 1512 O O . ALA A 1 195 ? -6.079 5.275 30.945 1.00 89.19 195 ALA A O 1
ATOM 1513 N N . ALA A 1 196 ? -5.801 7.499 30.689 1.00 88.38 196 ALA A N 1
ATOM 1514 C CA . ALA A 1 196 ? -7.125 7.883 31.167 1.00 88.38 196 ALA A CA 1
ATOM 1515 C C . ALA A 1 196 ? -8.249 7.333 30.272 1.00 88.38 196 ALA A C 1
ATOM 1517 O O . ALA A 1 196 ? -9.202 6.757 30.791 1.00 88.38 196 ALA A O 1
ATOM 1518 N N . LEU A 1 197 ? -8.110 7.434 28.942 1.00 86.81 197 LEU A N 1
ATOM 1519 C CA . LEU A 1 197 ? -9.086 6.896 27.981 1.00 86.81 197 LEU A CA 1
ATOM 1520 C C . LEU A 1 197 ? -9.252 5.375 28.094 1.00 86.81 197 LEU A C 1
ATOM 1522 O O . LEU A 1 197 ? -10.349 4.852 27.917 1.00 86.81 197 LEU A O 1
ATOM 1526 N N . LEU A 1 198 ? -8.169 4.662 28.406 1.00 86.06 198 LEU A N 1
ATOM 1527 C CA . LEU A 1 198 ? -8.160 3.205 28.535 1.00 86.06 198 LEU A CA 1
ATOM 1528 C C . LEU A 1 198 ? -8.408 2.708 29.970 1.00 86.06 198 LEU A C 1
ATOM 1530 O O . LEU A 1 198 ? -8.442 1.496 30.186 1.00 86.06 198 LEU A O 1
ATOM 1534 N N . GLY A 1 199 ? -8.541 3.603 30.957 1.00 90.00 199 GLY A N 1
ATOM 1535 C CA . GLY A 1 199 ? -8.704 3.239 32.369 1.00 90.00 199 GLY A CA 1
ATOM 1536 C C . GLY A 1 199 ? -7.497 2.505 32.972 1.00 90.00 199 GLY A C 1
ATOM 1537 O O . GLY A 1 199 ? -7.655 1.664 33.856 1.00 90.00 199 GLY A O 1
ATOM 1538 N N . VAL A 1 200 ? -6.283 2.780 32.485 1.00 93.38 200 VAL A N 1
ATOM 1539 C CA . VAL A 1 200 ? -5.032 2.148 32.943 1.00 93.38 200 VAL A CA 1
ATOM 1540 C C . VAL A 1 200 ? -4.022 3.196 33.407 1.00 93.38 200 VAL A C 1
ATOM 1542 O O . VAL A 1 200 ? -4.264 4.390 33.323 1.00 93.38 200 VAL A O 1
ATOM 1545 N N . CYS A 1 201 ? -2.859 2.762 33.900 1.00 93.06 201 CYS A N 1
ATOM 1546 C CA . CYS A 1 201 ? -1.757 3.667 34.230 1.00 93.06 201 CYS A CA 1
ATOM 1547 C C . CYS A 1 201 ? -0.785 3.869 33.054 1.00 93.06 201 CYS A C 1
ATOM 1549 O O . CYS A 1 201 ? -0.552 2.958 32.252 1.00 93.06 201 CYS A O 1
ATOM 1551 N N . ASP A 1 202 ? -0.109 5.017 33.019 1.00 91.31 202 ASP A N 1
ATOM 1552 C CA . ASP A 1 202 ? 0.861 5.413 31.984 1.00 91.31 202 ASP A CA 1
ATOM 1553 C C . ASP A 1 202 ? 1.982 4.384 31.795 1.00 91.31 202 ASP A C 1
ATOM 1555 O O . ASP A 1 202 ? 2.440 4.112 30.680 1.00 91.31 202 ASP A O 1
ATOM 1559 N N . ARG A 1 203 ? 2.418 3.753 32.894 1.00 93.00 203 ARG A N 1
ATOM 1560 C CA . ARG A 1 203 ? 3.413 2.672 32.859 1.00 93.00 203 ARG A CA 1
ATOM 1561 C C . ARG A 1 203 ? 2.928 1.497 32.006 1.00 93.00 203 ARG A C 1
ATOM 1563 O O . ARG A 1 203 ? 3.731 0.895 31.293 1.00 93.00 203 ARG A O 1
ATOM 1570 N N . THR A 1 204 ? 1.636 1.177 32.061 1.00 92.44 204 THR A N 1
ATOM 1571 C CA . THR A 1 204 ? 1.027 0.103 31.266 1.00 92.44 204 THR A CA 1
ATOM 1572 C C . THR A 1 204 ? 0.966 0.475 29.790 1.00 92.44 204 THR A C 1
ATOM 1574 O O . THR A 1 204 ? 1.364 -0.351 28.968 1.00 92.44 204 THR A O 1
ATOM 1577 N N . VAL A 1 205 ? 0.582 1.713 29.464 1.00 91.25 205 VAL A N 1
ATOM 1578 C CA . VAL A 1 205 ? 0.601 2.257 28.092 1.00 91.25 205 VAL A CA 1
ATOM 1579 C C . VAL A 1 205 ? 2.003 2.147 27.489 1.00 91.25 205 VAL A C 1
ATOM 1581 O O . VAL A 1 205 ? 2.195 1.485 26.471 1.00 91.25 205 VAL A O 1
ATOM 1584 N N . ARG A 1 206 ? 3.023 2.685 28.173 1.00 92.56 206 ARG A N 1
ATOM 1585 C CA . ARG A 1 206 ? 4.427 2.646 27.717 1.00 92.56 206 ARG A CA 1
ATOM 1586 C C . ARG A 1 206 ? 4.948 1.223 27.539 1.00 92.56 206 ARG A C 1
ATOM 1588 O O . ARG A 1 206 ? 5.664 0.940 26.580 1.00 92.56 206 ARG A O 1
ATOM 1595 N N . ARG A 1 207 ? 4.615 0.323 28.472 1.00 93.56 207 ARG A N 1
ATOM 1596 C CA . ARG A 1 207 ? 5.023 -1.086 28.411 1.00 93.56 207 ARG A CA 1
ATOM 1597 C C . ARG A 1 207 ? 4.386 -1.798 27.217 1.00 93.56 207 ARG A C 1
ATOM 1599 O O . ARG A 1 207 ? 5.105 -2.486 26.498 1.00 93.56 207 ARG A O 1
ATOM 1606 N N . ARG A 1 208 ? 3.073 -1.638 27.009 1.00 93.06 208 ARG A N 1
ATOM 1607 C CA . ARG A 1 208 ? 2.351 -2.252 25.882 1.00 93.06 208 ARG A CA 1
ATOM 1608 C C . ARG A 1 208 ? 2.834 -1.708 24.542 1.00 93.06 208 ARG A C 1
ATOM 1610 O O . ARG A 1 208 ? 3.173 -2.502 23.673 1.00 93.06 208 ARG A O 1
ATOM 1617 N N . PHE A 1 209 ? 3.001 -0.392 24.416 1.00 90.69 209 PHE A N 1
ATOM 1618 C CA . PHE A 1 209 ? 3.541 0.217 23.201 1.00 90.69 209 PHE A CA 1
ATOM 1619 C C . PHE A 1 209 ? 4.935 -0.326 22.859 1.00 90.69 209 PHE A C 1
ATOM 1621 O O . PHE A 1 209 ? 5.158 -0.814 21.758 1.00 90.69 209 PHE A O 1
ATOM 1628 N N . ARG A 1 210 ? 5.872 -0.345 23.820 1.00 92.38 210 ARG A N 1
ATOM 1629 C CA . ARG A 1 210 ? 7.226 -0.889 23.590 1.00 92.38 210 ARG A CA 1
ATOM 1630 C C . ARG A 1 210 ? 7.217 -2.365 23.198 1.00 92.38 210 ARG A C 1
ATOM 1632 O O . ARG A 1 210 ? 8.018 -2.768 22.362 1.00 92.38 210 ARG A O 1
ATOM 1639 N N . ARG A 1 211 ? 6.337 -3.166 23.807 1.00 93.62 211 ARG A N 1
ATOM 1640 C CA . ARG A 1 211 ? 6.156 -4.577 23.439 1.00 93.62 211 ARG A CA 1
ATOM 1641 C C . ARG A 1 211 ? 5.642 -4.710 22.003 1.00 93.62 211 ARG A C 1
ATOM 1643 O O . ARG A 1 211 ? 6.173 -5.530 21.270 1.00 93.62 211 ARG A O 1
ATOM 1650 N N . THR A 1 212 ? 4.672 -3.884 21.621 1.00 91.81 212 THR A N 1
ATOM 1651 C CA . THR A 1 212 ? 4.079 -3.857 20.274 1.00 91.81 212 THR A CA 1
ATOM 1652 C C . THR A 1 212 ? 5.130 -3.494 19.229 1.00 91.81 212 THR A C 1
ATOM 1654 O O . THR A 1 212 ? 5.353 -4.257 18.300 1.00 91.81 212 THR A O 1
ATOM 1657 N N . ILE A 1 213 ? 5.868 -2.395 19.431 1.00 91.38 213 ILE A N 1
ATOM 1658 C CA . ILE A 1 213 ? 6.940 -1.976 18.514 1.00 91.38 213 ILE A CA 1
ATOM 1659 C C . ILE A 1 213 ? 8.032 -3.041 18.393 1.00 91.38 213 ILE A C 1
ATOM 1661 O O . ILE A 1 213 ? 8.529 -3.283 17.297 1.00 91.38 213 ILE A O 1
ATOM 1665 N N . ARG A 1 214 ? 8.396 -3.709 19.495 1.00 91.44 214 ARG A N 1
ATOM 1666 C CA . ARG A 1 214 ? 9.352 -4.821 19.450 1.00 91.44 214 ARG A CA 1
ATOM 1667 C C . ARG A 1 214 ? 8.834 -5.978 18.593 1.00 91.44 214 ARG A C 1
ATOM 1669 O O . ARG A 1 214 ? 9.568 -6.418 17.720 1.00 91.44 214 ARG A O 1
ATOM 1676 N N . ALA A 1 215 ? 7.593 -6.415 18.806 1.00 90.25 215 ALA A N 1
ATOM 1677 C CA . ALA A 1 215 ? 6.988 -7.492 18.022 1.00 90.25 215 ALA A CA 1
ATOM 1678 C C . ALA A 1 215 ? 6.928 -7.140 16.525 1.00 90.25 215 ALA A C 1
ATOM 1680 O O . ALA A 1 215 ? 7.307 -7.950 15.685 1.00 90.25 215 ALA A O 1
ATOM 1681 N N . LEU A 1 216 ? 6.550 -5.901 16.194 1.00 88.06 216 LEU A N 1
ATOM 1682 C CA . LEU A 1 216 ? 6.564 -5.399 14.817 1.00 88.06 216 LEU A CA 1
ATOM 1683 C C . LEU A 1 216 ? 7.977 -5.374 14.222 1.00 88.06 216 LEU A C 1
ATOM 1685 O O . LEU A 1 216 ? 8.165 -5.767 13.078 1.00 88.06 216 LEU A O 1
ATOM 1689 N N . THR A 1 217 ? 8.983 -4.957 14.995 1.00 87.12 217 THR A N 1
ATOM 1690 C CA . THR A 1 217 ? 10.385 -4.928 14.540 1.00 87.12 217 THR A CA 1
ATOM 1691 C C . THR A 1 217 ? 10.912 -6.337 14.267 1.00 87.12 217 THR A C 1
ATOM 1693 O O . THR A 1 217 ? 11.600 -6.555 13.276 1.00 87.12 217 THR A O 1
ATOM 1696 N N . GLU A 1 218 ? 10.575 -7.305 15.122 1.00 86.56 218 GLU A N 1
ATOM 1697 C CA . GLU A 1 218 ? 10.940 -8.716 14.940 1.00 86.56 218 GLU A CA 1
ATOM 1698 C C . GLU A 1 218 ? 10.242 -9.332 13.713 1.00 86.56 218 GLU A C 1
ATOM 1700 O O . GLU A 1 218 ? 10.841 -10.146 13.011 1.00 86.56 218 GLU A O 1
ATOM 1705 N N . ALA A 1 219 ? 9.012 -8.906 13.413 1.00 85.19 219 ALA A N 1
ATOM 1706 C CA . ALA A 1 219 ? 8.236 -9.362 12.259 1.00 85.19 219 ALA A CA 1
ATOM 1707 C C . ALA A 1 219 ? 8.504 -8.578 10.959 1.00 85.19 219 ALA A C 1
ATOM 1709 O O . ALA A 1 219 ? 8.072 -9.010 9.889 1.00 85.19 219 ALA A O 1
ATOM 1710 N N . ALA A 1 220 ? 9.240 -7.464 11.017 1.00 75.75 220 ALA A N 1
ATOM 1711 C CA . ALA A 1 220 ? 9.499 -6.595 9.868 1.00 75.75 220 ALA A CA 1
ATOM 1712 C C . ALA A 1 220 ? 10.076 -7.330 8.638 1.00 75.75 220 ALA A C 1
ATOM 1714 O O . ALA A 1 220 ? 9.611 -7.055 7.534 1.00 75.75 220 ALA A O 1
ATOM 1715 N N . PRO A 1 221 ? 10.993 -8.315 8.773 1.00 74.00 221 PRO A N 1
ATOM 1716 C CA . PRO A 1 221 ? 11.488 -9.068 7.620 1.00 74.00 221 PRO A CA 1
ATOM 1717 C C . PRO A 1 221 ? 10.437 -9.956 6.946 1.00 74.00 221 PRO A C 1
ATOM 1719 O O . PRO A 1 221 ? 10.671 -10.428 5.840 1.00 74.00 221 PRO A O 1
ATOM 1722 N N . ALA A 1 222 ? 9.352 -10.311 7.640 1.00 67.94 222 ALA A N 1
ATOM 1723 C CA . ALA A 1 222 ? 8.241 -11.066 7.063 1.00 67.94 222 ALA A CA 1
ATOM 1724 C C . ALA A 1 222 ? 7.263 -10.126 6.353 1.00 67.94 222 ALA A C 1
ATOM 1726 O O . ALA A 1 222 ? 6.821 -10.450 5.258 1.00 67.94 222 ALA A O 1
ATOM 1727 N N . PHE A 1 223 ? 7.019 -8.940 6.920 1.00 67.25 223 PHE A N 1
ATOM 1728 C CA . PHE A 1 223 ? 6.276 -7.880 6.239 1.00 67.25 223 PHE A CA 1
ATOM 1729 C C . PHE A 1 223 ? 6.950 -7.500 4.917 1.00 67.25 223 PHE A C 1
ATOM 1731 O O . PHE A 1 223 ? 6.289 -7.486 3.896 1.00 67.25 223 PHE A O 1
ATOM 1738 N N . SER A 1 224 ? 8.275 -7.322 4.905 1.00 58.12 224 SER A N 1
ATOM 1739 C CA . SER A 1 224 ? 9.046 -6.974 3.700 1.00 58.12 224 SER A CA 1
ATOM 1740 C C . SER A 1 224 ? 9.308 -8.130 2.722 1.00 58.12 224 SER A C 1
ATOM 1742 O O . SER A 1 224 ? 10.066 -7.947 1.780 1.00 58.12 224 SER A O 1
ATOM 1744 N N . ARG A 1 225 ? 8.862 -9.352 3.042 1.00 41.69 225 ARG A N 1
ATOM 1745 C CA . ARG A 1 225 ? 8.929 -10.528 2.149 1.00 41.69 225 ARG A CA 1
ATOM 1746 C C . ARG A 1 225 ? 7.552 -10.923 1.622 1.00 41.69 225 ARG A C 1
ATOM 1748 O O . ARG A 1 225 ? 7.473 -11.640 0.632 1.00 41.69 225 ARG A O 1
ATOM 1755 N N . ALA A 1 226 ? 6.504 -10.563 2.360 1.00 42.00 226 ALA A N 1
ATOM 1756 C CA . ALA A 1 226 ? 5.123 -10.626 1.910 1.00 42.00 226 ALA A CA 1
ATOM 1757 C C . ALA A 1 226 ? 4.747 -9.385 1.080 1.00 42.00 226 ALA A C 1
ATOM 1759 O O . ALA A 1 226 ? 3.852 -9.496 0.253 1.00 42.00 226 ALA A O 1
ATOM 1760 N N . ALA A 1 227 ? 5.418 -8.248 1.313 1.00 43.44 227 ALA A N 1
ATOM 1761 C CA . ALA A 1 227 ? 5.518 -7.079 0.435 1.00 43.44 227 ALA A CA 1
ATOM 1762 C C . ALA A 1 227 ? 6.642 -7.266 -0.588 1.00 43.44 227 ALA A C 1
ATOM 1764 O O . ALA A 1 227 ? 6.486 -6.733 -1.705 1.00 43.44 227 ALA A O 1
#

pLDDT: mean 74.55, std 17.94, range [28.75, 95.44]

Radius of gyration: 19.99 Å; chains: 1; bounding box: 37×40×58 Å